Protein AF-0000000082407290 (afdb_homodimer)

Solvent-accessible surface area (backbone atoms only — not comparable to full-atom values): 15623 Å² total; per-residue (Å²): 83,84,36,63,68,21,35,52,23,50,41,23,55,56,38,23,38,60,41,69,40,32,61,64,76,47,49,34,26,38,32,46,15,26,78,85,34,74,87,47,45,66,75,38,39,25,44,62,68,62,50,53,61,52,75,40,53,58,55,56,86,81,40,45,77,61,46,71,45,41,78,48,73,41,70,91,72,31,29,41,25,38,34,51,53,63,46,72,29,66,57,14,34,41,61,33,24,30,40,39,33,30,37,60,65,48,91,46,47,78,62,11,42,29,44,33,37,32,67,31,43,44,96,83,66,70,50,77,31,79,46,70,29,72,73,27,63,42,45,46,36,60,28,94,68,14,47,26,55,45,61,55,103,84,83,37,64,68,21,34,52,23,50,42,24,56,56,40,23,38,60,40,68,39,32,61,66,76,46,50,34,26,37,32,46,16,26,77,85,35,73,88,46,44,67,76,38,38,26,45,64,67,64,50,53,60,51,75,41,53,60,56,56,87,82,39,46,76,59,46,70,44,41,78,46,73,41,69,90,73,31,28,41,24,38,35,50,53,64,46,71,28,66,55,13,34,41,59,32,22,32,40,40,34,30,38,61,64,47,93,44,47,78,65,12,41,30,44,33,38,31,65,32,43,45,97,80,64,69,51,77,31,78,47,70,28,73,72,28,62,42,45,45,35,60,30,94,71,13,47,27,54,45,61,53,100

Sequence (306 aa):
MATGIGKFYGLFFKSLLNKEVDFDTDTIKVVLCTSAYSPNQDTHQYYSHVTNEITGTGYTAGGLTLVGAVVSYDAATNKIKLDADDASWPDATLTARHAVIFDNTPSTAATKPLIAFVTFTGVDGVTPTDISATAAPFQLLWDSAGIANITVAMATGIGKFYGLFFKSLLNKEVDFDTDTIKVVLCTSAYSPNQDTHQYYSHVTNEITGTGYTAGGLTLVGAVVSYDAATNKIKLDADDASWPDATLTARHAVIFDNTPSTAATKPLIAFVTFTGVDGVTPTDISATAAPFQLLWDSAGIANITVA

Foldseek 3Di:
DEFDAWDWQPCCVVCVVVVQDDQQPFFKFKFFAAPVFDDDSDPAWFQVNTDHTKDWPLADPPGGTFAAWDWDADPVQQKIATATDKDKRAQIFIKGFKMWMWGPRDDDRVSITTTTMTGGDPPVNPHGDIDGDHRGMDIYDYDPRHNHMDHDD/DEFDAWDWQPCCVVCVVVVQDDQQPFFKFKFFAAPVFDDDSDPAWFQVNTDHTKDWPLADPPGDTFAAWDWDADPVQQKIATATDKDKRAFIFIKGFKMWMWGPRDDDRVSITTTTMTGGDPPVNPHGDIDGDHRGMDIYDYDPRHNHMDHDD

Nearest PDB structures (foldseek):
  7k7v-assembly1_A  TM=2.685E-01  e=2.735E-01  Schizosaccharomyces pombe
  5iw7-assembly2_B  T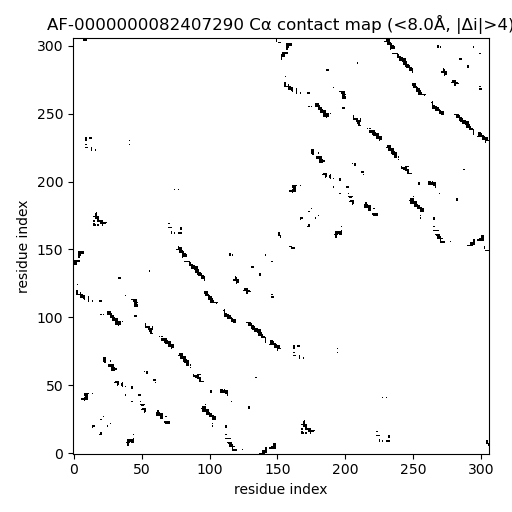M=2.386E-01  e=9.122E-01  Saccharomyces cerevisiae S288C
  4qni-assembly1_A  TM=2.177E-01  e=1.267E+00  Bacteroides thetaiotaomicron VPI-5482
  7cfa-assembly1_A  TM=1.535E-01  e=1.338E+00  Campylobacter coli
  4ld9-assembly1_K  TM=1.857E-01  e=4.465E+00  Saccharomyces cerevisiae S288C

Secondary structure (DSSP, 8-state):
-BPPPBEE-TTHHHHHTBT--BTTTS-EEEEEE-TT----TTT--BGGG---B---BT--TT-EE--S-EEEEETTTTEEEEE-PPEEEEEEEEEESEEEEEE--SSSGGGSBEEEEEE-B-TTSSSB--EEEEEEEEEEB-BTTBSEEEE--/-BPPPBEE-TTHHHHHTBT--BTTTS-EEEEEE-TT----TTT--BGGG---B---BT--TT-EE--S-EEEEETTTTEEEEE-PPEEEEEEEEEESEEEEEE--SSSGGGSBEEEEEE-B-TTSSSB--EEEEEEEEEEB-BTTBSEEEE--

pLDDT: mean 95.0, std 5.94, range [59.23, 98.87]

Organism: Rhodococcus erythropolis (NCBI:txid1833)

Radius of gyration: 21.95 Å; Cα contacts (8 Å, |Δi|>4): 837; chains: 2; bounding box: 38×75×43 Å

Structure (mmCIF, N/CA/C/O backbone):
data_AF-0000000082407290-model_v1
#
loop_
_entity.id
_entity.type
_entity.pdbx_description
1 polymer 'Uncharacterized protein'
#
loop_
_atom_site.group_PDB
_atom_site.id
_atom_site.type_symbol
_atom_site.label_atom_id
_atom_site.label_alt_id
_atom_site.label_comp_id
_atom_site.label_asym_id
_atom_site.label_entity_id
_atom_site.label_seq_id
_atom_site.pdbx_PDB_ins_code
_atom_site.Cartn_x
_atom_site.Cartn_y
_atom_site.Cartn_z
_atom_site.occupancy
_atom_site.B_iso_or_equiv
_atom_site.auth_seq_id
_atom_site.auth_comp_id
_atom_site.auth_asym_id
_atom_site.auth_atom_id
_atom_site.pdbx_PDB_model_num
ATOM 1 N N . MET A 1 1 ? 9.48 -26.414 -3.695 1 66.66 1 MET A N 1
ATOM 2 C CA . MET A 1 1 ? 10.517 -25.535 -4.227 1 66.66 1 MET A CA 1
ATOM 3 C C . MET A 1 1 ? 10.495 -24.18 -3.528 1 66.66 1 MET A C 1
ATOM 5 O O . MET A 1 1 ? 9.434 -23.708 -3.115 1 66.66 1 MET A O 1
ATOM 9 N N . ALA A 1 2 ? 11.671 -23.757 -3.097 1 59.65 2 ALA A N 1
ATOM 10 C CA . ALA A 1 2 ? 11.775 -22.413 -2.534 1 59.65 2 ALA A CA 1
ATOM 11 C C . ALA A 1 2 ? 11.533 -21.35 -3.602 1 59.65 2 ALA A C 1
ATOM 13 O O . ALA A 1 2 ? 12.076 -21.436 -4.706 1 59.65 2 ALA A O 1
ATOM 14 N N . THR A 1 3 ? 10.512 -20.576 -3.353 1 74.63 3 THR A N 1
ATOM 15 C CA . THR A 1 3 ? 10.251 -19.468 -4.265 1 74.63 3 THR A CA 1
ATOM 16 C C . THR A 1 3 ? 10.898 -18.183 -3.755 1 74.63 3 THR A C 1
ATOM 18 O O . THR A 1 3 ? 11.049 -17.996 -2.546 1 74.63 3 THR A O 1
ATOM 21 N N . GLY A 1 4 ? 11.579 -17.429 -4.607 1 82.29 4 GLY A N 1
ATOM 22 C CA . GLY A 1 4 ? 12.031 -16.09 -4.262 1 82.29 4 GLY A CA 1
ATOM 23 C C . GLY A 1 4 ? 10.903 -15.171 -3.835 1 82.29 4 GLY A C 1
ATOM 24 O O . GLY A 1 4 ? 9.733 -15.558 -3.868 1 82.29 4 GLY A O 1
ATOM 25 N N . ILE A 1 5 ? 11.248 -14.01 -3.358 1 89.63 5 ILE A N 1
ATOM 26 C CA . ILE A 1 5 ? 10.271 -12.993 -2.986 1 89.63 5 ILE A CA 1
ATOM 27 C C . ILE A 1 5 ? 9.552 -12.488 -4.235 1 89.63 5 ILE A C 1
ATOM 29 O O . ILE A 1 5 ? 10.181 -12.252 -5.269 1 89.63 5 ILE A O 1
ATOM 33 N N . GLY A 1 6 ? 8.286 -12.475 -4.116 1 93.96 6 GLY A N 1
ATOM 34 C CA . GLY A 1 6 ? 7.49 -12.005 -5.238 1 93.96 6 GLY A CA 1
ATOM 35 C C . GLY A 1 6 ? 7.559 -10.501 -5.43 1 93.96 6 GLY A C 1
ATOM 36 O O . GLY A 1 6 ? 8.071 -9.783 -4.569 1 93.96 6 GLY A O 1
ATOM 37 N N . LYS A 1 7 ? 7.11 -10.06 -6.551 1 94.3 7 LYS A N 1
ATOM 38 C CA . LYS A 1 7 ? 6.982 -8.646 -6.894 1 94.3 7 LYS A CA 1
ATOM 39 C C . LYS A 1 7 ? 5.519 -8.212 -6.896 1 94.3 7 LYS A C 1
ATOM 41 O O . LYS A 1 7 ? 4.653 -8.932 -7.396 1 94.3 7 LYS A O 1
ATOM 46 N N . PHE A 1 8 ? 5.31 -7.041 -6.304 1 96.59 8 PHE A N 1
ATOM 47 C CA . PHE A 1 8 ? 3.97 -6.472 -6.382 1 96.59 8 PHE A CA 1
ATOM 48 C C . PHE A 1 8 ? 3.682 -5.956 -7.787 1 96.59 8 PHE A C 1
ATOM 50 O O . PHE A 1 8 ? 4.566 -5.404 -8.444 1 96.59 8 PHE A O 1
ATOM 57 N N . TYR A 1 9 ? 2.421 -6.179 -8.205 1 97.3 9 TYR A N 1
ATOM 58 C CA . TYR A 1 9 ? 1.956 -5.37 -9.326 1 97.3 9 TYR A CA 1
ATOM 59 C C . TYR A 1 9 ? 1.837 -3.903 -8.927 1 97.3 9 TYR A C 1
ATOM 61 O O . TYR A 1 9 ? 1.333 -3.586 -7.847 1 97.3 9 TYR A O 1
ATOM 69 N N . GLY A 1 10 ? 2.306 -3.022 -9.77 1 95.81 10 GLY A N 1
ATOM 70 C CA . GLY A 1 10 ? 2.295 -1.605 -9.442 1 95.81 10 GLY A CA 1
ATOM 71 C C . GLY A 1 10 ? 0.903 -1.064 -9.18 1 95.81 10 GLY A C 1
ATOM 72 O O . GLY A 1 10 ? 0.703 -0.269 -8.259 1 95.81 10 GLY A O 1
ATOM 73 N N . LEU A 1 11 ? -0.042 -1.481 -9.921 1 95.87 11 LEU A N 1
ATOM 74 C CA . LEU A 1 11 ? -1.397 -0.946 -9.847 1 95.87 11 LEU A CA 1
ATOM 75 C C . LEU A 1 11 ? -2.189 -1.627 -8.736 1 95.87 11 LEU A C 1
ATOM 77 O O . LEU A 1 11 ? -3.344 -1.274 -8.485 1 95.87 11 LEU A O 1
ATOM 81 N N . PHE A 1 12 ? -1.531 -2.612 -8.032 1 96.61 12 PHE A N 1
ATOM 82 C CA . PHE A 1 12 ? -2.134 -3.19 -6.837 1 96.61 12 PHE A CA 1
ATOM 83 C C . PHE A 1 12 ? -2.374 -2.12 -5.779 1 96.61 12 PHE A C 1
ATOM 85 O O . PHE A 1 12 ? -3.422 -2.105 -5.13 1 96.61 12 PHE A O 1
ATOM 92 N N . PHE A 1 13 ? -1.472 -1.201 -5.696 1 94.33 13 PHE A N 1
ATOM 93 C CA . PHE A 1 13 ? -1.556 -0.171 -4.667 1 94.33 13 PHE A CA 1
ATOM 94 C C . PHE A 1 13 ? -2.676 0.815 -4.979 1 94.33 13 PHE A C 1
ATOM 96 O O . PHE A 1 13 ? -3.309 1.352 -4.067 1 94.33 13 PHE A O 1
ATOM 103 N N . LYS A 1 14 ? -2.902 1.005 -6.236 1 93.81 14 LYS A N 1
ATOM 104 C CA . LYS A 1 14 ? -4.087 1.776 -6.601 1 93.81 14 LYS A CA 1
ATOM 105 C C . LYS A 1 14 ? -5.364 1.051 -6.185 1 93.81 14 LYS A C 1
ATOM 107 O O . LYS A 1 14 ? -6.292 1.669 -5.66 1 93.81 14 LYS A O 1
ATOM 112 N N . SER A 1 15 ? -5.366 -0.261 -6.415 1 96.85 15 SER A N 1
ATOM 113 C CA . SER A 1 15 ? -6.517 -1.053 -5.994 1 96.85 15 SER A CA 1
ATOM 114 C C . SER A 1 15 ? -6.702 -1 -4.481 1 96.85 15 SER A C 1
ATOM 116 O O . SER A 1 15 ? -7.832 -0.947 -3.99 1 96.85 15 SER A O 1
ATOM 118 N N . LEU A 1 16 ? -5.603 -1.016 -3.729 1 96.49 16 LEU A N 1
ATOM 119 C CA . LEU A 1 16 ? -5.673 -0.901 -2.276 1 96.49 16 LEU A CA 1
ATOM 120 C C . LEU A 1 16 ? -6.266 0.442 -1.865 1 96.49 16 LEU A C 1
ATOM 122 O O . LEU A 1 16 ? -7.167 0.497 -1.025 1 96.49 16 LEU A O 1
ATOM 126 N N . LEU A 1 17 ? -5.776 1.447 -2.516 1 96.16 17 LEU A N 1
ATOM 127 C CA . LEU A 1 17 ? -6.16 2.812 -2.172 1 96.16 17 LEU A CA 1
ATOM 128 C C . LEU A 1 17 ? -7.576 3.115 -2.651 1 96.16 17 LEU A C 1
ATOM 130 O O . LEU A 1 17 ? -8.119 4.182 -2.357 1 96.16 17 LEU A O 1
ATOM 134 N N . ASN A 1 18 ? -8.212 2.126 -3.328 1 94.58 18 ASN A N 1
ATOM 135 C CA . ASN A 1 18 ? -9.617 2.164 -3.72 1 94.58 18 ASN A CA 1
ATOM 136 C C . ASN A 1 18 ? -10.464 1.231 -2.86 1 94.58 18 ASN A C 1
ATOM 138 O O . ASN A 1 18 ? -11.637 0.998 -3.16 1 94.58 18 ASN A O 1
ATOM 142 N N . LYS A 1 19 ? -9.904 0.641 -1.877 1 94.59 19 LYS A N 1
ATOM 143 C CA . LYS A 1 19 ? -10.59 -0.258 -0.953 1 94.59 19 LYS A CA 1
ATOM 144 C C . LYS A 1 19 ? -11.056 -1.525 -1.665 1 94.59 19 LYS A C 1
ATOM 146 O O . LYS A 1 19 ? -12.135 -2.045 -1.374 1 94.59 19 LYS A O 1
ATOM 151 N N . GLU A 1 20 ? -10.211 -1.989 -2.556 1 95.37 20 GLU A N 1
ATOM 152 C CA . GLU A 1 20 ? -10.674 -3.126 -3.345 1 95.37 20 GLU A CA 1
ATOM 153 C C . GLU A 1 20 ? -10.21 -4.446 -2.736 1 95.37 20 GLU A C 1
ATOM 155 O O . GLU A 1 20 ? -10.761 -5.506 -3.044 1 95.37 20 GLU A O 1
ATOM 160 N N . VAL A 1 21 ? -9.259 -4.452 -1.877 1 97.03 21 VAL A N 1
ATOM 161 C CA . VAL A 1 21 ? -8.671 -5.703 -1.409 1 97.03 21 VAL A CA 1
ATOM 162 C C . VAL A 1 21 ? -8.579 -5.693 0.115 1 97.03 21 VAL A C 1
ATOM 164 O O . VAL A 1 21 ? -8.12 -4.715 0.709 1 97.03 21 VAL A O 1
ATOM 167 N N . ASP A 1 22 ? -9.064 -6.622 0.784 1 97.49 22 ASP A N 1
ATOM 168 C CA . ASP A 1 22 ? -8.787 -6.992 2.169 1 97.49 22 ASP A CA 1
ATOM 169 C C . ASP A 1 22 ? -7.992 -8.295 2.241 1 97.49 22 ASP A C 1
ATOM 171 O O . ASP A 1 22 ? -8.553 -9.38 2.071 1 97.49 22 ASP A O 1
ATOM 175 N N . PHE A 1 23 ? -6.712 -8.219 2.491 1 97.7 23 PHE A N 1
ATOM 176 C CA . PHE A 1 23 ? -5.81 -9.337 2.236 1 97.7 23 PHE A CA 1
ATOM 177 C C . PHE A 1 23 ? -6.119 -10.504 3.166 1 97.7 23 PHE A C 1
ATOM 179 O O . PHE A 1 23 ? -6.045 -11.665 2.758 1 97.7 23 PHE A O 1
ATOM 186 N N . ASP A 1 24 ? -6.492 -10.194 4.416 1 93.8 24 ASP A N 1
ATOM 187 C CA . ASP A 1 24 ? -6.602 -11.283 5.381 1 93.8 24 ASP A CA 1
ATOM 188 C C . ASP A 1 24 ? -8.049 -11.753 5.516 1 93.8 24 ASP A C 1
ATOM 190 O O . ASP A 1 24 ? -8.325 -12.743 6.197 1 93.8 24 ASP A O 1
ATOM 194 N N . THR A 1 25 ? -8.984 -11.127 4.825 1 95.64 25 THR A N 1
ATOM 195 C CA . THR A 1 25 ? -10.379 -11.532 4.959 1 95.64 25 THR A CA 1
ATOM 196 C C . THR A 1 25 ? -10.955 -11.944 3.607 1 95.64 25 THR A C 1
ATOM 198 O O . THR A 1 25 ? -11.842 -12.797 3.539 1 95.64 25 THR A O 1
ATOM 201 N N . ASP A 1 26 ? -10.477 -11.386 2.55 1 97.93 26 ASP A N 1
ATOM 202 C CA . ASP A 1 26 ? -10.938 -11.756 1.216 1 97.93 26 AS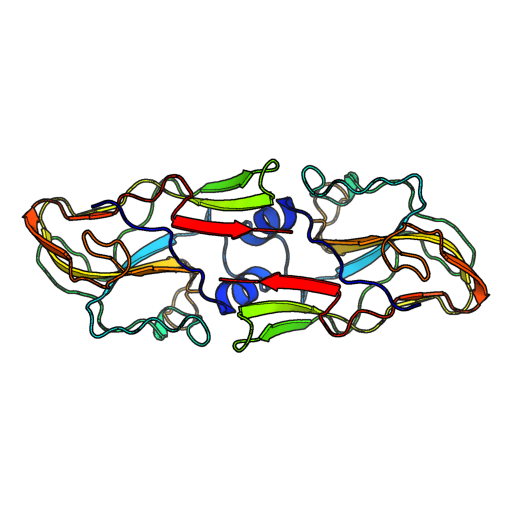P A CA 1
ATOM 203 C C . ASP A 1 26 ? -10.443 -13.148 0.83 1 97.93 26 ASP A C 1
ATOM 205 O O . ASP A 1 26 ? -9.651 -13.754 1.556 1 97.93 26 ASP A O 1
ATOM 209 N N . THR A 1 27 ? -11.032 -13.661 -0.213 1 98.45 27 THR A N 1
ATOM 210 C CA . THR A 1 27 ? -10.562 -14.923 -0.771 1 98.45 27 THR A CA 1
ATOM 211 C C . THR A 1 27 ? -9.359 -14.696 -1.683 1 98.45 27 THR A C 1
ATOM 213 O O . THR A 1 27 ? -9.519 -14.343 -2.853 1 98.45 27 THR A O 1
ATOM 216 N N . ILE A 1 28 ? -8.155 -14.896 -1.141 1 98.72 28 ILE A N 1
ATOM 217 C CA . ILE A 1 28 ? -6.925 -14.715 -1.905 1 98.72 28 ILE A CA 1
ATOM 218 C C . ILE A 1 28 ? -6.512 -16.041 -2.54 1 98.72 28 ILE A C 1
ATOM 220 O O . ILE A 1 28 ? -6.51 -17.08 -1.877 1 98.72 28 ILE A O 1
ATOM 224 N N . LYS A 1 29 ? -6.193 -16.057 -3.817 1 98.7 29 LYS A N 1
ATOM 225 C CA . LYS A 1 29 ? -5.827 -17.281 -4.523 1 98.7 29 LYS A CA 1
ATOM 226 C C . LYS A 1 29 ? -4.476 -17.132 -5.217 1 98.7 29 LYS A C 1
ATOM 228 O O . LYS A 1 29 ? -3.994 -16.015 -5.416 1 98.7 29 LYS A O 1
ATOM 233 N N . VAL A 1 30 ? -3.862 -18.246 -5.508 1 98.57 30 VAL A N 1
ATOM 234 C CA . VAL A 1 30 ? -2.664 -18.318 -6.338 1 98.57 30 VAL A CA 1
ATOM 235 C C . VAL A 1 30 ? -2.927 -19.209 -7.55 1 98.57 30 VAL A C 1
ATOM 237 O O . VAL A 1 30 ? -3.473 -20.307 -7.414 1 98.57 30 VAL A O 1
ATOM 240 N N . VAL A 1 31 ? -2.645 -18.756 -8.696 1 98.58 31 VAL A N 1
ATOM 241 C CA . VAL A 1 31 ? -2.732 -19.508 -9.943 1 98.58 31 VAL A CA 1
ATOM 242 C C . VAL A 1 31 ? -1.337 -19.684 -10.539 1 98.58 31 VAL A C 1
ATOM 244 O O . VAL A 1 31 ? -0.466 -18.83 -10.359 1 98.58 31 VAL A O 1
ATOM 247 N N . LEU A 1 32 ? -1.146 -20.763 -11.205 1 98.29 32 LEU A N 1
ATOM 248 C CA . LEU A 1 32 ? 0.121 -21.035 -11.875 1 98.29 32 LEU A CA 1
ATOM 249 C C . LEU A 1 32 ? 0.013 -20.763 -13.372 1 98.29 32 LEU A C 1
ATOM 251 O O . LEU A 1 32 ? -1.01 -21.066 -13.99 1 98.29 32 LEU A O 1
ATOM 255 N N . CYS A 1 33 ? 1.043 -20.202 -13.944 1 98.68 33 CYS A N 1
ATOM 256 C CA . CYS A 1 33 ? 1.074 -19.899 -15.371 1 98.68 33 CYS A CA 1
ATOM 257 C C . CYS A 1 33 ? 2.322 -20.48 -16.025 1 98.68 33 CYS A C 1
ATOM 259 O O . CYS A 1 33 ? 3.339 -20.682 -15.36 1 98.68 33 CYS A O 1
ATOM 261 N N . THR A 1 34 ? 2.207 -20.719 -17.291 1 98.45 34 THR A N 1
ATOM 262 C CA . THR A 1 34 ? 3.344 -21.196 -18.069 1 98.45 34 THR A CA 1
ATOM 263 C C . THR A 1 34 ? 4.293 -20.048 -18.4 1 98.45 34 THR A C 1
ATOM 265 O O . THR A 1 34 ? 4.036 -18.899 -18.037 1 98.45 34 THR A O 1
ATOM 268 N N . SER A 1 35 ? 5.352 -20.417 -19.109 1 97.79 35 SER A N 1
ATOM 269 C CA . SER A 1 35 ? 6.337 -19.428 -19.535 1 97.79 35 SER A CA 1
ATOM 270 C C . SER A 1 35 ? 5.766 -18.505 -20.606 1 97.79 35 SER A C 1
ATOM 272 O O . SER A 1 35 ? 6.355 -17.468 -20.918 1 97.79 35 SER A O 1
ATOM 274 N N . ALA A 1 36 ? 4.624 -18.817 -21.142 1 98.24 36 ALA A N 1
ATOM 275 C CA . ALA A 1 36 ? 4.009 -17.998 -22.184 1 98.24 36 ALA A CA 1
ATOM 276 C C . ALA A 1 36 ? 3.335 -16.766 -21.586 1 98.24 36 ALA A C 1
ATOM 278 O O . ALA A 1 36 ? 2.98 -15.833 -22.31 1 98.24 36 ALA A O 1
ATOM 279 N N . TYR A 1 37 ? 3.112 -16.802 -20.284 1 98.36 37 TYR A N 1
ATOM 280 C CA . TYR A 1 37 ? 2.662 -15.596 -19.598 1 98.36 37 TYR A CA 1
ATOM 281 C C . TYR A 1 37 ? 3.842 -14.701 -19.238 1 98.36 37 TYR A C 1
ATOM 283 O O . TYR A 1 37 ? 4.822 -15.163 -18.648 1 98.36 37 TYR A O 1
ATOM 291 N N . SER A 1 38 ? 3.78 -13.489 -19.622 1 97.31 38 SER A N 1
ATOM 292 C CA . SER A 1 38 ? 4.761 -12.484 -19.224 1 97.31 38 SER A CA 1
ATOM 293 C C . SER A 1 38 ? 4.149 -11.461 -18.272 1 97.31 38 SER A C 1
ATOM 295 O O . SER A 1 38 ? 3.49 -10.516 -18.71 1 97.31 38 SER A O 1
ATOM 297 N N . PRO A 1 39 ? 4.278 -11.729 -16.982 1 97.21 39 PRO A N 1
ATOM 298 C CA . PRO A 1 39 ? 3.734 -10.729 -16.06 1 97.21 39 PRO A CA 1
ATOM 299 C C . PRO A 1 39 ? 4.243 -9.319 -16.351 1 97.21 39 PRO A C 1
ATOM 301 O O . PRO A 1 39 ? 5.429 -9.134 -16.638 1 97.21 39 PRO A O 1
ATOM 304 N N . ASN A 1 40 ? 3.372 -8.371 -16.344 1 97.21 40 ASN A N 1
ATOM 305 C CA . ASN A 1 40 ? 3.726 -6.967 -16.525 1 97.21 40 ASN A CA 1
ATOM 306 C C . ASN A 1 40 ? 3.413 -6.146 -15.278 1 97.21 40 ASN A C 1
ATOM 308 O O . ASN A 1 40 ? 2.248 -5.864 -14.991 1 97.21 40 ASN A O 1
ATOM 312 N N . GLN A 1 41 ? 4.427 -5.801 -14.551 1 94.79 41 GLN A N 1
ATOM 313 C CA . GLN A 1 41 ? 4.284 -5.1 -13.279 1 94.79 41 GLN A CA 1
ATOM 314 C C . GLN A 1 41 ? 3.585 -3.756 -13.467 1 94.79 41 GLN A C 1
ATOM 316 O O . GLN A 1 41 ? 2.863 -3.296 -12.58 1 94.79 41 GLN A O 1
ATOM 321 N N . ASP A 1 42 ? 3.696 -3.181 -14.626 1 94.72 42 ASP A N 1
ATOM 322 C CA . ASP A 1 42 ? 3.294 -1.789 -14.805 1 94.72 42 ASP A CA 1
ATOM 323 C C . ASP A 1 42 ? 1.857 -1.694 -15.315 1 94.72 42 ASP A C 1
ATOM 325 O O . ASP A 1 42 ? 1.148 -0.733 -15.011 1 94.72 42 ASP A O 1
ATOM 329 N N . THR A 1 43 ? 1.414 -2.721 -16.017 1 96.21 43 THR A N 1
ATOM 330 C CA . THR A 1 43 ? 0.141 -2.52 -16.701 1 96.21 43 THR A CA 1
ATOM 331 C C . THR A 1 43 ? -0.9 -3.523 -16.212 1 96.21 43 THR A C 1
ATOM 333 O O . THR A 1 43 ? -2.101 -3.328 -16.413 1 96.21 43 THR A O 1
ATOM 336 N N . HIS A 1 44 ? -0.512 -4.619 -15.614 1 97.87 44 HIS A N 1
ATOM 337 C CA . HIS A 1 44 ? -1.485 -5.603 -15.155 1 97.87 44 HIS A CA 1
ATOM 338 C C . HIS A 1 44 ? -2.094 -5.193 -13.819 1 97.87 44 HIS A C 1
ATOM 340 O O . HIS A 1 44 ? -1.37 -4.93 -12.856 1 97.87 44 HIS A O 1
ATOM 346 N N . GLN A 1 45 ? -3.385 -5.152 -13.775 1 97.88 45 GLN A N 1
ATOM 347 C CA . GLN A 1 45 ? -4.05 -4.723 -12.549 1 97.88 45 GLN A CA 1
ATOM 348 C C . GLN A 1 45 ? -5.075 -5.755 -12.089 1 97.88 45 GLN A C 1
ATOM 350 O O . GLN A 1 45 ? -5.297 -5.924 -10.888 1 97.88 45 GLN A O 1
ATOM 355 N N . TYR A 1 46 ? -5.69 -6.453 -13.059 1 98.82 46 TYR A N 1
ATOM 356 C CA . TYR A 1 46 ? -6.76 -7.384 -12.72 1 98.82 46 TYR A CA 1
ATOM 357 C C . TYR A 1 46 ? -6.499 -8.759 -13.323 1 98.82 46 TYR A C 1
ATOM 359 O O . TYR A 1 46 ? -5.687 -8.897 -14.241 1 98.82 46 TYR A O 1
ATOM 367 N N . TYR A 1 47 ? -7.209 -9.707 -12.843 1 98.79 47 TYR A N 1
ATOM 368 C CA . TYR A 1 47 ? -6.995 -11.1 -13.22 1 98.79 47 TYR A CA 1
ATOM 369 C C . TYR A 1 47 ? -7.198 -11.298 -14.717 1 98.79 47 TYR A C 1
ATOM 371 O O . TYR A 1 47 ? -6.637 -12.223 -15.309 1 98.79 47 TYR A O 1
ATOM 379 N N . SER A 1 48 ? -8.03 -10.479 -15.329 1 98.75 48 SER A N 1
ATOM 380 C CA . SER A 1 48 ? -8.256 -10.573 -16.768 1 98.75 48 SER A CA 1
ATOM 381 C C . SER A 1 48 ? -6.959 -10.376 -17.545 1 98.75 48 SER A C 1
ATOM 383 O O . SER A 1 48 ? -6.883 -10.707 -18.73 1 98.75 48 SER A O 1
ATOM 385 N N . HIS A 1 49 ? -5.899 -9.823 -16.935 1 98.71 49 HIS A N 1
ATOM 386 C CA . HIS A 1 49 ? -4.613 -9.617 -17.591 1 98.71 49 HIS A CA 1
ATOM 387 C C . HIS A 1 49 ? -3.745 -10.869 -17.509 1 98.71 49 HIS A C 1
ATOM 389 O O . HIS A 1 49 ? -2.705 -10.953 -18.166 1 98.71 49 HIS A O 1
ATOM 395 N N . VAL A 1 50 ? -4.112 -11.817 -16.659 1 98.71 50 VAL A N 1
ATOM 396 C CA . VAL A 1 50 ? -3.358 -13.055 -16.495 1 98.71 50 VAL A CA 1
ATOM 397 C C . VAL A 1 50 ? -3.704 -14.025 -17.622 1 98.71 50 VAL A C 1
ATOM 399 O O . VAL A 1 50 ? -4.881 -14.281 -17.89 1 98.71 50 VAL A O 1
ATOM 402 N N . THR A 1 51 ? -2.739 -14.525 -18.234 1 98.52 51 THR A N 1
ATOM 403 C CA . THR A 1 51 ? -2.93 -15.474 -19.326 1 98.52 51 THR A CA 1
ATOM 404 C C . THR A 1 51 ? -2.117 -16.743 -19.088 1 98.52 51 THR A C 1
ATOM 406 O O . THR A 1 51 ? -1.284 -16.792 -18.181 1 98.52 51 THR A O 1
ATOM 409 N N . ASN A 1 52 ? -2.467 -17.808 -19.894 1 98.72 52 ASN A N 1
ATOM 410 C CA . ASN A 1 52 ? -1.693 -19.043 -19.961 1 98.72 52 ASN A CA 1
ATOM 411 C C . ASN A 1 52 ? -1.615 -19.73 -18.6 1 98.72 52 ASN A C 1
ATOM 413 O O . ASN A 1 52 ? -0.541 -20.166 -18.181 1 98.72 52 ASN A O 1
ATOM 417 N N . GLU A 1 53 ? -2.74 -19.685 -17.862 1 98.7 53 GLU A N 1
ATOM 418 C CA . GLU A 1 53 ? -2.836 -20.583 -16.716 1 98.7 53 GLU A CA 1
ATOM 419 C C . GLU A 1 53 ? -2.582 -22.031 -17.126 1 98.7 53 GLU A C 1
ATOM 421 O O . GLU A 1 53 ? -3.062 -22.479 -18.169 1 98.7 53 GLU A O 1
ATOM 426 N N . ILE A 1 54 ? -1.911 -22.7 -16.249 1 98.45 54 ILE A N 1
ATOM 427 C CA . ILE A 1 54 ? -1.552 -24.069 -16.601 1 98.45 54 ILE A CA 1
ATOM 428 C C . ILE A 1 54 ? -2.792 -24.959 -16.544 1 98.45 54 ILE A C 1
ATOM 430 O O . ILE A 1 54 ? -3.82 -24.566 -15.987 1 98.45 54 ILE A O 1
ATOM 434 N N . THR A 1 55 ? -2.68 -26.084 -17.166 1 97.05 55 THR A N 1
ATOM 435 C CA . THR A 1 55 ? -3.579 -27.22 -16.998 1 97.05 55 THR A CA 1
ATOM 436 C C . THR A 1 55 ? -2.797 -28.481 -16.645 1 97.05 55 THR A C 1
ATOM 438 O O . THR A 1 55 ? -1.59 -28.556 -16.881 1 97.05 55 THR A O 1
ATOM 441 N N . GLY A 1 56 ? -3.389 -29.413 -15.981 1 96.2 56 GLY A N 1
ATOM 442 C CA . GLY A 1 56 ? -2.732 -30.666 -15.644 1 96.2 56 GLY A CA 1
ATOM 443 C C . GLY A 1 56 ? -3.471 -31.461 -14.584 1 96.2 56 GLY A C 1
ATOM 444 O O . GLY A 1 56 ? -4.377 -30.941 -13.93 1 96.2 56 GLY A O 1
ATOM 445 N N . THR A 1 57 ? -3.056 -32.727 -14.433 1 97.62 57 THR A N 1
ATOM 446 C CA . THR A 1 57 ? -3.62 -33.567 -13.382 1 97.62 57 THR A CA 1
ATOM 447 C C . THR A 1 57 ? -3.264 -33.019 -12.003 1 97.62 57 THR A C 1
ATOM 449 O O . THR A 1 57 ? -2.128 -32.602 -11.769 1 97.62 57 THR A O 1
ATOM 452 N N . GLY A 1 58 ? -4.242 -32.905 -11.123 1 97.7 58 GLY A N 1
ATOM 453 C CA . GLY A 1 58 ? -3.996 -32.438 -9.769 1 97.7 58 GLY A CA 1
ATOM 454 C C . GLY A 1 58 ? -4.058 -30.928 -9.637 1 97.7 58 GLY A C 1
ATOM 455 O O . GLY A 1 58 ? -3.838 -30.384 -8.553 1 97.7 58 GLY A O 1
ATOM 456 N N . TYR A 1 59 ? -4.243 -30.3 -10.764 1 97.81 59 TYR A N 1
ATOM 457 C CA . TYR A 1 59 ? -4.423 -28.852 -10.779 1 97.81 59 TYR A CA 1
ATOM 458 C C . TYR A 1 59 ? -5.863 -28.485 -11.117 1 97.81 59 TYR A C 1
ATOM 460 O O . TYR A 1 59 ? -6.432 -29.002 -12.081 1 97.81 59 TYR A O 1
ATOM 468 N N . THR A 1 60 ? -6.457 -27.669 -10.311 1 96.06 60 THR A N 1
ATOM 469 C CA . THR A 1 60 ? -7.801 -27.164 -10.57 1 96.06 60 THR A CA 1
ATOM 470 C C . THR A 1 60 ? -7.746 -25.759 -11.163 1 96.06 60 THR A C 1
ATOM 472 O O . THR A 1 60 ? -7.041 -24.889 -10.648 1 96.06 60 THR A O 1
ATOM 475 N N . ALA A 1 61 ? -8.524 -25.561 -12.209 1 97 61 ALA A N 1
ATOM 476 C CA . ALA A 1 61 ? -8.603 -24.239 -12.825 1 97 61 ALA A CA 1
ATOM 477 C C . ALA A 1 61 ? -8.99 -23.179 -11.798 1 97 61 ALA A C 1
ATOM 479 O O . ALA A 1 61 ? -9.876 -23.402 -10.969 1 97 61 ALA A O 1
ATOM 480 N N . GLY A 1 62 ? -8.282 -22.052 -11.836 1 97.75 62 GLY A N 1
ATOM 481 C CA . GLY A 1 62 ? -8.515 -20.982 -10.878 1 97.75 62 GLY A CA 1
ATOM 482 C C . GLY A 1 62 ? -7.554 -21.014 -9.704 1 97.75 62 GLY A C 1
ATOM 483 O O . GLY A 1 62 ? -7.518 -20.079 -8.901 1 97.75 62 GLY A O 1
ATOM 484 N N . GLY A 1 63 ? -6.816 -22.057 -9.646 1 97.95 63 GLY A N 1
ATOM 485 C CA . GLY A 1 63 ? -5.737 -22.115 -8.673 1 97.95 63 GLY A CA 1
ATOM 486 C C . GLY A 1 63 ? -6.203 -22.525 -7.289 1 97.95 63 GLY A C 1
ATOM 487 O O . GLY A 1 63 ? -7.236 -23.182 -7.145 1 97.95 63 GLY A O 1
ATOM 488 N N . LEU A 1 64 ? -5.431 -22.239 -6.355 1 98.16 64 LEU A N 1
ATOM 489 C CA . LEU A 1 64 ? -5.61 -22.655 -4.968 1 98.16 64 LEU A CA 1
ATOM 490 C C . LEU A 1 64 ? -5.907 -21.455 -4.074 1 98.16 64 LEU A C 1
ATOM 492 O O . LEU A 1 64 ? -5.272 -20.406 -4.206 1 98.16 64 LEU A O 1
ATOM 496 N N . THR A 1 65 ? -6.901 -21.649 -3.18 1 98.56 65 THR A N 1
ATOM 497 C CA . THR A 1 65 ? -7.142 -20.64 -2.155 1 98.56 65 THR A CA 1
ATOM 498 C C . THR A 1 65 ? -6.028 -20.652 -1.111 1 98.56 65 THR A C 1
ATOM 500 O O . THR A 1 65 ? -5.667 -21.71 -0.594 1 98.56 65 THR A O 1
ATOM 503 N N . LEU A 1 66 ? -5.464 -19.479 -0.866 1 98.02 66 LEU A N 1
ATOM 504 C CA . LEU A 1 66 ? -4.45 -19.375 0.178 1 98.02 66 LEU A CA 1
ATOM 505 C C . LEU A 1 66 ? -5.087 -19.441 1.562 1 98.02 66 LEU A C 1
ATOM 507 O O . LEU A 1 66 ? -6.159 -18.874 1.784 1 98.02 66 LEU A O 1
ATOM 511 N N . VAL A 1 67 ? -4.392 -20.118 2.382 1 97.45 67 VAL A N 1
ATOM 512 C CA . VAL A 1 67 ? -4.806 -20.171 3.78 1 97.45 67 VAL A CA 1
ATOM 513 C C . VAL A 1 67 ? -3.76 -19.483 4.655 1 97.45 67 VAL A C 1
ATOM 515 O O . VAL A 1 67 ? -2.599 -19.352 4.259 1 97.45 67 VAL A O 1
ATOM 518 N N . GLY A 1 68 ? -4.225 -18.966 5.752 1 97.48 68 GLY A N 1
ATOM 519 C CA . GLY A 1 68 ? -3.298 -18.342 6.683 1 97.48 68 GLY A CA 1
ATOM 520 C C . GLY A 1 68 ? -2.749 -17.019 6.183 1 97.48 68 GLY A C 1
ATOM 521 O O . GLY A 1 68 ? -1.6 -16.673 6.462 1 97.48 68 GLY A O 1
ATOM 522 N N . ALA A 1 69 ? -3.468 -16.305 5.333 1 96.67 69 ALA A N 1
ATOM 523 C CA . ALA A 1 69 ? -3.046 -14.992 4.853 1 96.67 69 ALA A CA 1
ATOM 524 C C . ALA A 1 69 ? -2.873 -14.015 6.012 1 96.67 69 ALA A C 1
ATOM 526 O O . ALA A 1 69 ? -3.757 -13.887 6.863 1 96.67 69 ALA A O 1
ATOM 527 N N . VAL A 1 70 ? -1.774 -13.392 6.014 1 96.07 70 VAL A N 1
ATOM 528 C CA . VAL A 1 70 ? -1.474 -12.485 7.117 1 96.07 70 VAL A CA 1
ATOM 529 C C . VAL A 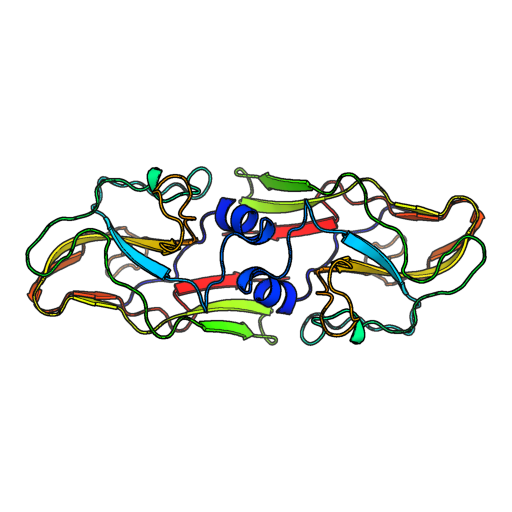1 70 ? -0.645 -11.308 6.608 1 96.07 70 VAL A C 1
ATOM 531 O O . VAL A 1 70 ? 0.172 -11.464 5.698 1 96.07 70 VAL A O 1
ATOM 534 N N . VAL A 1 71 ? -0.89 -10.158 7.191 1 96.13 71 VAL A N 1
ATOM 535 C CA . VAL A 1 71 ? -0.103 -8.951 6.961 1 96.13 71 VAL A CA 1
ATOM 536 C C . VAL A 1 71 ? 0.705 -8.615 8.212 1 96.13 71 VAL A C 1
ATOM 538 O O . VAL A 1 71 ? 0.171 -8.619 9.323 1 96.13 71 VAL A O 1
ATOM 541 N N . SER A 1 72 ? 1.914 -8.382 8.007 1 95 72 SER A N 1
ATOM 542 C CA . SER A 1 72 ? 2.735 -7.96 9.137 1 95 72 SER A CA 1
ATOM 543 C C . SER A 1 72 ? 3.588 -6.749 8.779 1 95 72 SER A C 1
ATOM 545 O O . SER A 1 72 ? 3.944 -6.556 7.614 1 95 72 SER A O 1
ATOM 547 N N . TYR A 1 73 ? 3.817 -5.939 9.754 1 94.76 73 TYR A N 1
ATOM 548 C CA . TYR A 1 73 ? 4.737 -4.811 9.662 1 94.76 73 TYR A CA 1
ATOM 549 C C . TYR A 1 73 ? 5.918 -4.993 10.608 1 94.76 73 TYR A C 1
ATOM 551 O O . TYR A 1 73 ? 5.735 -5.312 11.785 1 94.76 73 TYR A O 1
ATOM 559 N N . ASP A 1 74 ? 7.118 -4.904 10.031 1 93.82 74 ASP A N 1
ATOM 560 C CA . ASP A 1 74 ? 8.34 -4.97 10.826 1 93.82 74 ASP A CA 1
ATOM 561 C C . ASP A 1 74 ? 8.929 -3.578 11.045 1 93.82 74 ASP A C 1
ATOM 563 O O . ASP A 1 74 ? 9.485 -2.981 10.12 1 93.82 74 ASP A O 1
ATOM 567 N N . ALA A 1 75 ? 8.945 -3.07 12.283 1 92.32 75 ALA A N 1
ATOM 568 C CA . ALA A 1 75 ? 9.366 -1.712 12.618 1 92.32 75 ALA A CA 1
ATOM 569 C C . ALA A 1 75 ? 10.878 -1.558 12.483 1 92.32 75 ALA A C 1
ATOM 571 O O . ALA A 1 75 ? 11.377 -0.455 12.245 1 92.32 75 ALA A O 1
ATOM 572 N N . ALA A 1 76 ? 11.587 -2.656 12.612 1 92.85 76 ALA A N 1
ATOM 573 C CA . ALA A 1 76 ? 13.045 -2.598 12.544 1 92.85 76 ALA A CA 1
ATOM 574 C C . ALA A 1 76 ? 13.517 -2.335 11.117 1 92.85 76 ALA A C 1
ATOM 576 O O . ALA A 1 76 ? 14.554 -1.701 10.906 1 92.85 76 ALA A O 1
ATOM 577 N N . THR A 1 77 ? 12.783 -2.709 10.09 1 91.27 77 THR A N 1
ATOM 578 C CA . THR A 1 77 ? 13.205 -2.592 8.698 1 91.27 77 THR A CA 1
ATOM 579 C C . THR A 1 77 ? 12.221 -1.738 7.904 1 91.27 77 THR A C 1
ATOM 581 O O . THR A 1 77 ? 12.44 -1.468 6.721 1 91.27 77 THR A O 1
ATOM 584 N N . ASN A 1 78 ? 11.099 -1.301 8.54 1 91.57 78 ASN A N 1
ATOM 585 C CA . ASN A 1 78 ? 10.034 -0.545 7.89 1 91.57 78 ASN A CA 1
ATOM 586 C C . ASN A 1 78 ? 9.451 -1.307 6.703 1 91.57 78 ASN A C 1
ATOM 588 O O . ASN A 1 78 ? 9.252 -0.734 5.63 1 91.57 78 ASN A O 1
ATOM 592 N N . LYS A 1 79 ? 9.179 -2.654 6.926 1 92.76 79 LYS A N 1
ATOM 593 C CA . LYS A 1 79 ? 8.679 -3.472 5.825 1 92.76 79 LYS A CA 1
ATOM 594 C C . LYS A 1 79 ? 7.282 -4.007 6.128 1 92.76 79 LYS A C 1
ATOM 596 O O . LYS A 1 79 ? 7.004 -4.428 7.253 1 92.76 79 LYS A O 1
ATOM 601 N N . ILE A 1 80 ? 6.436 -3.827 5.177 1 93.36 80 ILE A N 1
ATOM 602 C CA . ILE A 1 80 ? 5.181 -4.57 5.197 1 93.36 80 ILE A CA 1
ATOM 603 C C . ILE A 1 80 ? 5.345 -5.881 4.43 1 93.36 80 ILE A C 1
ATOM 605 O O . ILE A 1 80 ? 5.954 -5.908 3.358 1 93.36 80 ILE A O 1
ATOM 609 N N . LYS A 1 81 ? 4.86 -6.92 4.99 1 94.65 81 LYS A N 1
ATOM 610 C CA . LYS A 1 81 ? 4.996 -8.266 4.441 1 94.65 81 LYS A CA 1
ATOM 611 C C . LYS A 1 81 ? 3.636 -8.948 4.317 1 94.65 81 LYS A C 1
ATOM 613 O O . LYS A 1 81 ? 2.836 -8.924 5.255 1 94.65 81 LYS A O 1
ATOM 618 N N . LEU A 1 82 ? 3.374 -9.451 3.138 1 97.34 82 LEU A N 1
ATOM 619 C CA . LEU A 1 82 ? 2.241 -10.346 2.935 1 97.34 82 LEU A CA 1
ATOM 620 C C . LEU A 1 82 ? 2.686 -11.804 2.977 1 97.34 82 LEU A C 1
ATOM 622 O O . LEU A 1 82 ? 3.659 -12.18 2.318 1 97.34 82 LEU A O 1
ATOM 626 N N . ASP A 1 83 ? 2.007 -12.54 3.783 1 96.77 83 ASP A N 1
ATOM 627 C CA . ASP A 1 83 ? 2.402 -13.937 3.937 1 96.77 83 ASP A CA 1
ATOM 628 C C . ASP A 1 83 ? 1.18 -14.85 3.997 1 96.77 83 ASP A C 1
ATOM 630 O O . ASP A 1 83 ? 0.054 -14.378 4.169 1 96.77 83 ASP A O 1
ATOM 634 N N . ALA A 1 84 ? 1.381 -16.109 3.794 1 97.5 84 ALA A N 1
ATOM 635 C CA . ALA A 1 84 ? 0.376 -17.167 3.871 1 97.5 84 ALA A CA 1
ATOM 636 C C . ALA A 1 84 ? 1.029 -18.529 4.085 1 97.5 84 ALA A C 1
ATOM 638 O O . ALA A 1 84 ? 2.258 -18.641 4.093 1 97.5 84 ALA A O 1
ATOM 639 N N . ASP A 1 85 ? 0.27 -19.515 4.372 1 97.39 85 ASP A N 1
ATOM 640 C CA . ASP A 1 85 ? 0.79 -20.879 4.39 1 97.39 85 ASP A CA 1
ATOM 641 C C . ASP A 1 85 ? 1.254 -21.308 3 1 97.39 85 ASP A C 1
ATOM 643 O O . ASP A 1 85 ? 0.727 -20.836 1.991 1 97.39 85 ASP A O 1
ATOM 647 N N . ASP A 1 86 ? 2.26 -22.159 2.971 1 96.67 86 ASP A N 1
ATOM 648 C CA . ASP A 1 86 ? 2.744 -22.681 1.696 1 96.67 86 ASP A CA 1
ATOM 649 C C . ASP A 1 86 ? 1.613 -23.33 0.903 1 96.67 86 ASP A C 1
ATOM 651 O O . ASP A 1 86 ? 0.666 -23.863 1.485 1 96.67 86 ASP A O 1
ATOM 655 N N . ALA A 1 87 ? 1.677 -23.236 -0.364 1 96.09 87 ALA A N 1
ATOM 656 C CA . ALA A 1 87 ? 0.679 -23.82 -1.257 1 96.09 87 ALA A CA 1
ATOM 657 C C . ALA A 1 87 ? 1.174 -25.139 -1.843 1 96.09 87 ALA A C 1
ATOM 659 O O . ALA A 1 87 ? 2.348 -25.267 -2.197 1 96.09 87 ALA A O 1
ATOM 660 N N . SER A 1 88 ? 0.29 -26.05 -1.909 1 96.31 88 SER A N 1
ATOM 661 C CA . SER A 1 88 ? 0.698 -27.356 -2.416 1 96.31 88 SER A CA 1
ATOM 662 C C . SER A 1 88 ? -0.394 -27.98 -3.278 1 96.31 88 SER A C 1
ATOM 664 O O . SER A 1 88 ? -1.576 -27.911 -2.937 1 96.31 88 SER A O 1
ATOM 666 N N . TRP A 1 89 ? 0.045 -28.563 -4.365 1 97.15 89 TRP A N 1
ATOM 667 C CA . TRP A 1 89 ? -0.725 -29.497 -5.181 1 97.15 89 TRP A CA 1
ATOM 668 C C . TRP A 1 89 ? -0.162 -30.909 -5.069 1 97.15 89 TRP A C 1
ATOM 670 O O . TRP A 1 89 ? 0.852 -31.231 -5.694 1 97.15 89 TRP A O 1
ATOM 680 N N . PRO A 1 90 ? -0.679 -31.736 -4.234 1 96.1 90 PRO A N 1
ATOM 681 C CA . PRO A 1 90 ? -0.025 -32.962 -3.771 1 96.1 90 PRO A CA 1
ATOM 682 C C . PRO A 1 90 ? 0.191 -33.976 -4.892 1 96.1 90 PRO A C 1
ATOM 684 O O . PRO A 1 90 ? 1.144 -34.757 -4.847 1 96.1 90 PRO A O 1
ATOM 687 N N . ASP A 1 91 ? -0.71 -34.237 -5.832 1 96.33 91 ASP A N 1
ATOM 688 C CA . ASP A 1 91 ? -0.587 -35.236 -6.89 1 96.33 91 ASP A CA 1
ATOM 689 C C . ASP A 1 91 ? -0.698 -34.59 -8.269 1 96.33 91 ASP A C 1
ATOM 691 O O . ASP A 1 91 ? -1.602 -34.916 -9.042 1 96.33 91 ASP A O 1
ATOM 695 N N . ALA A 1 92 ? 0.425 -33.872 -8.491 1 97.16 92 ALA A N 1
ATOM 696 C CA . ALA A 1 92 ? 0.305 -33.023 -9.674 1 97.16 92 ALA A CA 1
ATOM 697 C C . ALA A 1 92 ? 1.162 -33.555 -10.819 1 97.16 92 ALA A C 1
ATOM 699 O O . ALA A 1 92 ? 2.227 -34.133 -10.59 1 97.16 92 ALA A O 1
ATOM 700 N N . THR A 1 93 ? 0.747 -33.496 -12.017 1 98.47 93 THR A N 1
ATOM 701 C CA . THR A 1 93 ? 1.493 -33.527 -13.27 1 98.47 93 THR A CA 1
ATOM 702 C C . THR A 1 93 ? 1.317 -32.22 -14.037 1 98.47 93 THR A C 1
ATOM 704 O O . THR A 1 93 ? 0.271 -31.99 -14.649 1 98.47 93 THR A O 1
ATOM 707 N N . LEU A 1 94 ? 2.306 -31.287 -13.911 1 97.72 94 LEU A N 1
ATOM 708 C CA . LEU A 1 94 ? 2.194 -29.934 -14.446 1 97.72 94 LEU A CA 1
ATOM 709 C C . LEU A 1 94 ? 3.572 -29.303 -14.619 1 97.72 94 LEU A C 1
ATOM 711 O O . LEU A 1 94 ? 4.565 -29.817 -14.099 1 97.72 94 LEU A O 1
ATOM 715 N N . THR A 1 95 ? 3.717 -28.331 -15.433 1 97.47 95 THR A N 1
ATOM 716 C CA . THR A 1 95 ? 4.864 -27.446 -15.606 1 97.47 95 THR A CA 1
ATOM 717 C C . THR A 1 95 ? 4.442 -25.985 -15.485 1 97.47 95 THR A C 1
ATOM 719 O O . THR A 1 95 ? 3.491 -25.551 -16.138 1 97.47 95 THR A O 1
ATOM 722 N N . ALA A 1 96 ? 5.116 -25.284 -14.599 1 97.22 96 ALA A N 1
ATOM 723 C CA . ALA A 1 96 ? 4.782 -23.88 -14.372 1 97.22 96 ALA A CA 1
ATOM 724 C C . ALA A 1 96 ? 6.041 -23.02 -14.313 1 97.22 96 ALA A C 1
ATOM 726 O O . ALA A 1 96 ? 7.123 -23.513 -13.989 1 97.22 96 ALA A O 1
ATOM 727 N N . ARG A 1 97 ? 5.898 -21.699 -14.651 1 96.82 97 ARG A N 1
ATOM 728 C CA . ARG A 1 97 ? 6.98 -20.721 -14.606 1 96.82 97 ARG A CA 1
ATOM 729 C C . ARG A 1 97 ? 6.675 -19.613 -13.604 1 96.82 97 ARG A C 1
ATOM 731 O O . ARG A 1 97 ? 7.587 -19.06 -12.985 1 96.82 97 ARG A O 1
ATOM 738 N N . HIS A 1 98 ? 5.407 -19.305 -13.436 1 97.34 98 HIS A N 1
ATOM 739 C CA . HIS A 1 98 ? 4.994 -18.191 -12.589 1 97.34 98 HIS A CA 1
ATOM 740 C C . HIS A 1 98 ? 3.88 -18.609 -11.635 1 97.34 98 HIS A C 1
ATOM 742 O O . HIS A 1 98 ? 3.05 -19.455 -11.975 1 97.34 98 HIS A O 1
ATOM 748 N N . ALA A 1 99 ? 3.864 -18.077 -10.513 1 97.94 99 ALA A N 1
ATOM 749 C CA . ALA A 1 99 ? 2.72 -18.049 -9.605 1 97.94 99 ALA A CA 1
ATOM 750 C C . ALA A 1 99 ? 2.153 -16.638 -9.481 1 97.94 99 ALA A C 1
ATOM 752 O O . ALA A 1 99 ? 2.899 -15.678 -9.269 1 97.94 99 ALA A O 1
ATOM 753 N N . VAL A 1 100 ? 0.874 -16.455 -9.627 1 98.57 100 VAL A N 1
ATOM 754 C CA . VAL A 1 100 ? 0.216 -15.155 -9.55 1 98.57 100 VAL A CA 1
ATOM 755 C C . VAL A 1 100 ? -0.788 -15.15 -8.399 1 98.57 100 VAL A C 1
ATOM 757 O O . VAL A 1 100 ? -1.649 -16.029 -8.315 1 98.57 100 VAL A O 1
ATOM 760 N N . ILE A 1 101 ? -0.676 -14.218 -7.522 1 98.68 101 ILE A N 1
ATOM 761 C CA . ILE A 1 101 ? -1.572 -14.044 -6.385 1 98.68 101 ILE A CA 1
ATOM 762 C C . ILE A 1 101 ? -2.585 -12.943 -6.69 1 98.68 101 ILE A C 1
ATOM 764 O O . ILE A 1 101 ? -2.216 -11.865 -7.163 1 98.68 101 ILE A O 1
ATOM 768 N N . PHE A 1 102 ? -3.815 -13.218 -6.413 1 98.86 102 PHE A N 1
ATOM 769 C CA . PHE A 1 102 ? -4.86 -12.252 -6.732 1 98.86 102 PHE A CA 1
ATOM 770 C C . PHE A 1 102 ? -6.037 -12.391 -5.774 1 98.86 102 PHE A C 1
ATOM 772 O O . PHE A 1 102 ? -6.147 -13.388 -5.058 1 98.86 102 PHE A O 1
ATOM 779 N N . ASP A 1 103 ? -6.822 -11.425 -5.633 1 98.81 103 ASP A N 1
ATOM 780 C CA . ASP A 1 103 ? -8.046 -11.449 -4.838 1 98.81 103 ASP A CA 1
ATOM 781 C C . ASP A 1 103 ? -9.221 -11.979 -5.656 1 98.81 103 ASP A C 1
ATOM 783 O O . ASP A 1 103 ? -9.705 -11.303 -6.567 1 98.81 103 ASP A O 1
ATOM 787 N N . ASN A 1 104 ? -9.704 -13.12 -5.333 1 98.79 104 ASN A N 1
ATOM 788 C CA . ASN A 1 104 ? -10.751 -13.803 -6.086 1 98.79 104 ASN A CA 1
ATOM 789 C C . ASN A 1 104 ? -12.141 -13.425 -5.582 1 98.79 104 ASN A C 1
ATOM 791 O O . ASN A 1 104 ? -13.139 -14.016 -5.999 1 98.79 104 ASN A O 1
ATOM 795 N N . THR A 1 105 ? -12.269 -12.488 -4.686 1 98.42 105 THR A N 1
ATOM 796 C CA . THR A 1 105 ? -13.54 -12.155 -4.051 1 98.42 105 THR A CA 1
ATOM 797 C C . THR A 1 105 ? -14.499 -11.526 -5.058 1 98.42 105 THR A C 1
ATOM 799 O O . THR A 1 105 ? -15.682 -11.871 -5.096 1 98.42 105 THR A O 1
ATOM 802 N N . PRO A 1 106 ? -14.045 -10.556 -5.91 1 97.82 106 PRO A N 1
ATOM 803 C CA . PRO A 1 106 ? -14.995 -9.997 -6.875 1 97.82 106 PRO A CA 1
ATOM 804 C C . PRO A 1 106 ? -15.494 -11.033 -7.879 1 97.82 106 PRO A C 1
ATOM 806 O O . PRO A 1 106 ? -14.881 -12.092 -8.035 1 97.82 106 PRO A O 1
ATOM 809 N N . SER A 1 107 ? -16.498 -10.798 -8.573 1 97.24 107 SER A N 1
ATOM 810 C CA . SER A 1 107 ? -17.25 -11.8 -9.322 1 97.24 107 SER A CA 1
ATOM 811 C C . SER A 1 107 ? -16.628 -12.048 -10.692 1 97.24 107 SER A C 1
ATOM 813 O O . SER A 1 107 ? -16.774 -13.133 -11.259 1 97.24 107 SER A O 1
ATOM 815 N N . THR A 1 108 ? -15.942 -11.007 -11.25 1 98.18 108 THR A N 1
ATOM 816 C CA . THR A 1 108 ? -15.444 -11.181 -12.61 1 98.18 108 THR A CA 1
ATOM 817 C C . THR A 1 108 ? -13.928 -11.008 -12.657 1 98.18 108 THR A C 1
ATOM 819 O O . THR A 1 108 ? -13.348 -10.331 -11.805 1 98.18 108 THR A O 1
ATOM 822 N N . ALA A 1 109 ? -13.275 -11.544 -13.679 1 98.29 109 ALA A N 1
ATOM 823 C CA . ALA A 1 109 ? -11.828 -11.468 -13.862 1 98.29 109 ALA A CA 1
ATOM 824 C C . ALA A 1 109 ? -11.37 -10.02 -14.014 1 98.29 109 ALA A C 1
ATOM 826 O O . ALA A 1 109 ? -10.257 -9.669 -13.614 1 98.29 109 ALA A O 1
ATOM 827 N N . ALA A 1 110 ? -12.238 -9.127 -14.521 1 98.17 110 ALA A N 1
ATOM 828 C CA . ALA A 1 110 ? -11.901 -7.733 -14.798 1 98.17 110 ALA A CA 1
ATOM 829 C C . ALA A 1 110 ? -11.899 -6.904 -13.517 1 98.17 110 ALA A C 1
ATOM 831 O O . ALA A 1 110 ? -11.425 -5.766 -13.507 1 98.17 110 ALA A O 1
ATOM 832 N N . THR A 1 111 ? -12.387 -7.455 -12.397 1 98.14 111 THR A N 1
ATOM 833 C CA . THR A 1 111 ? -12.462 -6.696 -11.153 1 98.14 111 THR A CA 1
ATOM 834 C C . THR A 1 111 ? -11.726 -7.422 -10.031 1 98.14 111 THR A C 1
ATOM 836 O O . THR A 1 111 ? -11.784 -7.006 -8.872 1 98.14 111 THR A O 1
ATOM 839 N N . LYS A 1 112 ? -11.063 -8.571 -10.32 1 98.74 112 LYS A N 1
ATOM 840 C CA . LYS A 1 112 ? -10.237 -9.294 -9.357 1 98.74 112 LYS A CA 1
ATOM 841 C C . LYS A 1 112 ? -8.813 -8.746 -9.334 1 98.74 112 LYS A C 1
ATOM 843 O O . LYS A 1 112 ? -8.018 -9.028 -10.233 1 98.74 112 LYS A O 1
ATOM 848 N N . PRO A 1 113 ? -8.514 -7.939 -8.362 1 98.73 113 PRO A N 1
ATOM 849 C CA . PRO A 1 113 ? -7.208 -7.276 -8.345 1 98.73 113 PRO A CA 1
ATOM 850 C C . PRO A 1 113 ? -6.047 -8.263 -8.251 1 98.73 113 PRO A C 1
ATOM 852 O O . PRO A 1 113 ? -6.105 -9.218 -7.472 1 98.73 113 PRO A O 1
ATOM 855 N N . LEU A 1 114 ? -5.025 -7.992 -9.096 1 98.76 114 LEU A N 1
ATOM 856 C CA . LEU A 1 114 ? -3.748 -8.685 -8.962 1 98.76 114 LEU A CA 1
ATOM 857 C C . LEU A 1 114 ? -2.939 -8.115 -7.801 1 98.76 114 LEU A C 1
ATOM 859 O O . LEU A 1 114 ? -2.96 -6.906 -7.56 1 98.76 114 LEU A O 1
ATOM 863 N N . ILE A 1 115 ? -2.281 -8.949 -7.103 1 98.37 115 ILE A N 1
ATOM 864 C CA . ILE A 1 115 ? -1.531 -8.532 -5.924 1 98.37 115 ILE A CA 1
ATOM 865 C C . ILE A 1 115 ? -0.033 -8.642 -6.2 1 98.37 115 ILE A C 1
ATOM 867 O O . ILE A 1 115 ? 0.665 -7.628 -6.286 1 98.37 115 ILE A O 1
ATOM 871 N N . ALA A 1 116 ? 0.494 -9.776 -6.495 1 98.08 116 ALA A N 1
ATOM 872 C CA . ALA A 1 116 ? 1.914 -10.046 -6.702 1 98.08 116 ALA A CA 1
ATOM 873 C C . ALA A 1 116 ? 2.116 -11.252 -7.616 1 98.08 116 ALA A C 1
ATOM 875 O O . ALA A 1 116 ? 1.174 -12.002 -7.881 1 98.08 116 ALA A O 1
ATOM 876 N N . PHE A 1 117 ? 3.316 -11.365 -8.11 1 97.64 117 PHE A N 1
ATOM 877 C CA . PHE A 1 117 ? 3.7 -12.553 -8.862 1 97.64 117 PHE A CA 1
ATOM 878 C C . PHE A 1 117 ? 5.097 -13.017 -8.467 1 97.64 117 PHE A C 1
ATOM 880 O O . PHE A 1 117 ? 5.929 -12.21 -8.048 1 97.64 117 PHE A O 1
ATOM 887 N N . VAL A 1 118 ? 5.268 -14.282 -8.552 1 96.25 118 VAL A N 1
ATOM 888 C CA . VAL A 1 118 ? 6.561 -14.921 -8.334 1 96.25 118 VAL A CA 1
ATOM 889 C C . VAL A 1 118 ? 6.997 -15.654 -9.601 1 96.25 118 VAL A C 1
ATOM 891 O O . VAL A 1 118 ? 6.239 -16.455 -10.154 1 96.25 118 VAL A O 1
ATOM 894 N N . THR A 1 119 ? 8.125 -15.331 -10.042 1 95.73 119 THR A N 1
ATOM 895 C CA . THR A 1 119 ? 8.748 -16.081 -11.127 1 95.73 119 THR A CA 1
ATOM 896 C C . THR A 1 119 ? 9.778 -17.066 -10.582 1 95.73 119 THR A C 1
ATOM 898 O O . THR A 1 119 ? 10.679 -16.68 -9.834 1 95.73 119 THR A O 1
ATOM 901 N N . PHE A 1 120 ? 9.567 -18.301 -10.936 1 95.08 120 PHE A N 1
ATOM 902 C CA . PHE A 1 120 ? 10.465 -19.331 -10.428 1 95.08 120 PHE A CA 1
ATOM 903 C C . PHE A 1 120 ? 11.846 -19.205 -11.061 1 95.08 120 PHE A C 1
ATOM 905 O O . PHE A 1 120 ? 11.965 -18.867 -12.241 1 95.08 120 PHE A O 1
ATOM 912 N N . THR A 1 121 ? 12.795 -19.435 -10.229 1 90.35 121 THR A N 1
ATOM 913 C CA . THR A 1 121 ? 14.164 -19.299 -10.711 1 90.35 121 THR A CA 1
ATOM 914 C C . THR A 1 121 ? 14.949 -20.588 -10.485 1 90.35 121 THR A C 1
ATOM 916 O O . THR A 1 121 ? 14.602 -21.387 -9.612 1 90.35 121 THR A O 1
ATOM 919 N N . GLY A 1 122 ? 15.914 -20.812 -11.262 1 82.73 122 GLY A N 1
ATOM 920 C CA . GLY A 1 122 ? 16.792 -21.962 -11.118 1 82.73 122 GLY A CA 1
ATOM 921 C C . GLY A 1 122 ? 17.732 -21.852 -9.933 1 82.73 122 GLY A C 1
ATOM 922 O O . GLY A 1 122 ? 17.459 -21.113 -8.984 1 82.73 122 GLY A O 1
ATOM 923 N N . VAL A 1 123 ? 18.786 -22.703 -9.95 1 79.59 123 VAL A N 1
ATOM 924 C CA . VAL A 1 123 ? 19.747 -22.806 -8.858 1 79.59 123 VAL A CA 1
ATOM 925 C C . VAL A 1 123 ? 20.494 -21.484 -8.7 1 79.59 123 VAL A C 1
ATOM 927 O O . VAL A 1 123 ? 21.003 -21.177 -7.619 1 79.59 123 VAL A O 1
ATOM 930 N N . ASP A 1 124 ? 20.506 -20.738 -9.825 1 77.17 124 ASP A N 1
ATOM 931 C CA . ASP A 1 124 ? 21.238 -19.476 -9.797 1 77.17 124 ASP A CA 1
ATOM 932 C C . ASP A 1 124 ? 20.42 -18.381 -9.117 1 77.17 124 ASP A C 1
ATOM 934 O O . ASP A 1 124 ? 20.942 -17.305 -8.816 1 77.17 124 ASP A O 1
ATOM 938 N N . GLY A 1 125 ? 19.069 -18.616 -8.979 1 77.8 125 GLY A N 1
ATOM 939 C CA . GLY A 1 125 ? 18.2 -17.692 -8.267 1 77.8 125 GLY A CA 1
ATOM 940 C C . GLY A 1 125 ? 17.751 -16.52 -9.119 1 77.8 125 GLY A C 1
ATOM 941 O O . GLY A 1 125 ? 17.028 -15.642 -8.643 1 77.8 125 GLY A O 1
ATOM 942 N N . VAL A 1 126 ? 18.175 -16.426 -10.33 1 82 126 VAL A N 1
ATOM 943 C CA . VAL A 1 126 ? 17.894 -15.23 -11.117 1 82 126 VAL A CA 1
ATOM 944 C C . VAL A 1 126 ? 17.216 -15.622 -12.428 1 82 126 VAL A C 1
ATOM 946 O O . VAL A 1 126 ? 16.296 -14.94 -12.887 1 82 126 VAL A O 1
ATOM 949 N N . THR A 1 127 ? 17.617 -16.774 -13.005 1 89.22 127 THR A N 1
ATOM 950 C CA . THR A 1 127 ? 17.128 -17.166 -14.322 1 89.22 127 THR A CA 1
ATOM 951 C C . THR A 1 127 ? 15.746 -17.804 -14.217 1 89.22 127 THR A C 1
ATOM 953 O O . THR A 1 127 ? 15.576 -18.822 -13.542 1 89.22 127 THR A O 1
ATOM 956 N N . PRO A 1 128 ? 14.813 -17.166 -14.889 1 93.17 128 PRO A N 1
ATOM 957 C CA . PRO A 1 128 ? 13.496 -17.807 -14.883 1 93.17 128 PRO A CA 1
ATOM 958 C C . PRO A 1 128 ? 13.539 -19.247 -15.39 1 93.17 128 PRO A C 1
ATOM 960 O O . PRO A 1 128 ? 14.151 -19.523 -16.425 1 93.17 128 PRO A O 1
ATOM 963 N N . THR A 1 129 ? 12.965 -20.142 -14.683 1 94.82 129 THR A N 1
ATOM 964 C CA . THR A 1 129 ? 13.021 -21.566 -14.992 1 94.82 129 THR A CA 1
ATOM 965 C C . THR A 1 129 ? 11.65 -22.213 -14.814 1 94.82 129 THR A C 1
ATOM 967 O O . THR A 1 129 ? 10.932 -21.905 -13.861 1 94.82 129 THR A O 1
ATOM 970 N N . ASP A 1 130 ? 11.365 -23.102 -15.763 1 96.14 130 ASP A N 1
ATOM 971 C CA . ASP A 1 130 ? 10.173 -23.927 -15.59 1 96.14 130 ASP A CA 1
ATOM 972 C C . ASP A 1 130 ? 10.381 -24.969 -14.494 1 96.14 130 ASP A C 1
ATOM 974 O O . ASP A 1 130 ? 11.427 -25.619 -14.438 1 96.14 130 ASP A O 1
ATOM 978 N N . ILE A 1 131 ? 9.425 -25.077 -13.634 1 95.46 131 ILE A N 1
ATOM 979 C CA . ILE A 1 131 ? 9.421 -26.132 -12.626 1 95.46 131 ILE A CA 1
ATOM 980 C C . ILE A 1 131 ? 8.274 -27.103 -12.9 1 95.46 131 ILE A C 1
ATOM 982 O O . ILE A 1 131 ? 7.144 -26.681 -13.158 1 95.46 131 ILE A O 1
ATOM 986 N N . SER A 1 132 ? 8.577 -28.391 -12.818 1 95.8 132 SER A N 1
ATOM 987 C CA . SER A 1 132 ? 7.585 -29.41 -13.146 1 95.8 132 SER A CA 1
ATOM 988 C C . SER A 1 132 ? 7.468 -30.446 -12.033 1 95.8 132 SER A C 1
ATOM 990 O O . SER A 1 132 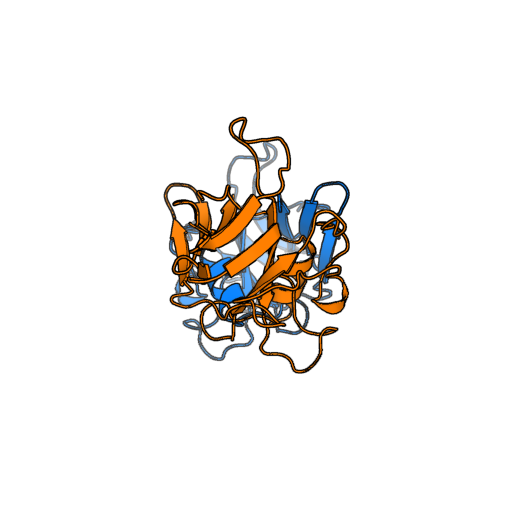? 8.38 -30.594 -11.217 1 95.8 132 SER A O 1
ATOM 992 N N . ALA A 1 133 ? 6.326 -30.968 -11.977 1 96.29 133 ALA A N 1
ATOM 993 C CA . ALA A 1 133 ? 6.041 -32.152 -11.17 1 96.29 133 ALA A CA 1
ATOM 994 C C . ALA A 1 133 ? 5.343 -33.226 -12 1 96.29 133 ALA A C 1
ATOM 996 O O . ALA A 1 133 ? 4.531 -32.913 -12.874 1 96.29 133 ALA A O 1
ATOM 997 N N . THR A 1 134 ? 5.644 -34.499 -11.807 1 98.04 134 THR A N 1
ATOM 998 C CA . THR A 1 134 ? 4.981 -35.641 -12.425 1 98.04 134 THR A CA 1
ATOM 999 C C . THR A 1 134 ? 4.49 -36.621 -11.363 1 98.04 134 THR A C 1
ATOM 1001 O O . THR A 1 134 ? 5.288 -37.337 -10.755 1 98.04 134 THR A O 1
ATOM 1004 N N . ALA A 1 135 ? 3.206 -36.572 -11.271 1 97.64 135 ALA A N 1
ATOM 1005 C CA . ALA A 1 135 ? 2.547 -37.4 -10.264 1 97.64 135 ALA A CA 1
ATOM 1006 C C . ALA A 1 135 ? 3.212 -37.239 -8.9 1 97.64 135 ALA A C 1
ATOM 1008 O O . ALA A 1 135 ? 3.551 -38.228 -8.247 1 97.64 135 ALA A O 1
ATOM 1009 N N . ALA A 1 136 ? 3.477 -36.057 -8.506 1 96.98 136 ALA A N 1
ATOM 1010 C CA . ALA A 1 136 ? 4.178 -35.691 -7.278 1 96.98 136 ALA A CA 1
ATOM 1011 C C . ALA A 1 136 ? 3.714 -34.331 -6.766 1 96.98 136 ALA A C 1
ATOM 1013 O O . ALA A 1 136 ? 3.046 -33.584 -7.486 1 96.98 136 ALA A O 1
ATOM 1014 N N . PRO A 1 137 ? 4.069 -34.062 -5.493 1 96.51 137 PRO A N 1
ATOM 1015 C CA . PRO A 1 137 ? 3.683 -32.75 -4.969 1 96.51 137 PRO A CA 1
ATOM 1016 C C . PRO A 1 137 ? 4.409 -31.6 -5.662 1 96.51 137 PRO A C 1
ATOM 1018 O O . PRO A 1 137 ? 5.618 -31.681 -5.897 1 96.51 137 PRO A O 1
ATOM 1021 N N . PHE A 1 138 ? 3.659 -30.668 -6.12 1 96.17 138 PHE A N 1
ATOM 1022 C CA . PHE A 1 138 ? 4.159 -29.354 -6.508 1 96.17 138 PHE A CA 1
ATOM 1023 C C . PHE A 1 138 ? 3.905 -28.331 -5.407 1 96.17 138 PHE A C 1
ATOM 1025 O O . PHE A 1 138 ? 2.753 -28.023 -5.093 1 96.17 138 PHE A O 1
ATOM 1032 N N . GLN A 1 139 ? 4.946 -27.768 -4.791 1 95.37 139 GLN A N 1
ATOM 1033 C CA . GLN A 1 139 ? 4.779 -26.913 -3.62 1 95.37 139 GLN A CA 1
ATOM 1034 C C . GLN A 1 139 ? 5.404 -25.54 -3.847 1 95.37 139 GLN A C 1
ATOM 1036 O O . GLN A 1 139 ? 6.477 -25.432 -4.445 1 95.37 139 GLN A O 1
ATOM 1041 N N . LEU A 1 140 ? 4.717 -24.581 -3.47 1 95.4 140 LEU A N 1
ATOM 1042 C CA . LEU A 1 140 ? 5.259 -23.234 -3.323 1 95.4 140 LEU A CA 1
ATOM 1043 C C . LEU A 1 140 ? 5.608 -22.944 -1.867 1 95.4 140 LEU A C 1
ATOM 1045 O O . LEU A 1 140 ? 4.717 -22.821 -1.023 1 95.4 140 LEU A O 1
ATOM 1049 N N . LEU A 1 141 ? 6.838 -22.896 -1.57 1 95.12 141 LEU A N 1
ATOM 1050 C CA . LEU A 1 141 ? 7.325 -22.486 -0.258 1 95.12 141 LEU A CA 1
ATOM 1051 C C . LEU A 1 141 ? 7.632 -20.992 -0.234 1 95.12 141 LEU A C 1
ATOM 1053 O O . LEU A 1 141 ? 8.612 -20.546 -0.836 1 95.12 141 LEU A O 1
ATOM 1057 N N . TRP A 1 142 ? 6.824 -20.289 0.451 1 95.09 142 TRP A N 1
ATOM 1058 C CA . TRP A 1 142 ? 7.028 -18.844 0.463 1 95.09 142 TRP A CA 1
ATOM 1059 C C . TRP A 1 142 ? 8.294 -18.479 1.23 1 95.09 142 TRP A C 1
ATOM 1061 O O . TRP A 1 142 ? 8.603 -19.088 2.257 1 95.09 142 TRP A O 1
ATOM 1071 N N . ASP A 1 143 ? 8.917 -17.468 0.76 1 93.21 143 ASP A N 1
ATOM 1072 C CA . ASP A 1 143 ? 10.12 -16.939 1.396 1 93.21 143 ASP A CA 1
ATOM 1073 C C . ASP A 1 143 ? 9.833 -16.486 2.825 1 93.21 143 ASP A C 1
ATOM 1075 O O . ASP A 1 143 ? 8.712 -16.079 3.14 1 93.21 143 ASP A O 1
ATOM 1079 N N . SER A 1 144 ? 10.774 -16.53 3.67 1 92.59 144 SER A N 1
ATOM 1080 C CA . SER A 1 144 ? 10.601 -16.06 5.041 1 92.59 144 SER A CA 1
ATOM 1081 C C . SER A 1 144 ? 10.243 -14.578 5.075 1 92.59 144 SER A C 1
ATOM 1083 O O . SER A 1 144 ? 9.647 -14.1 6.043 1 92.59 144 SER A O 1
ATOM 1085 N N . ALA A 1 145 ? 10.585 -13.817 4.027 1 93.09 145 ALA A N 1
ATOM 1086 C CA . ALA A 1 145 ? 10.266 -12.395 3.923 1 93.09 145 ALA A CA 1
ATOM 1087 C C . ALA A 1 145 ? 8.831 -12.189 3.446 1 93.09 145 ALA A C 1
ATOM 1089 O O . ALA A 1 145 ? 8.346 -11.056 3.389 1 93.09 145 ALA A O 1
ATOM 1090 N N . GLY A 1 146 ? 8.167 -13.355 3.168 1 94.97 146 GLY A N 1
ATOM 1091 C CA . GLY A 1 146 ? 6.778 -13.293 2.74 1 94.97 146 GLY A CA 1
ATOM 1092 C C . GLY A 1 146 ? 6.594 -13.594 1.265 1 94.97 146 GLY A C 1
ATOM 1093 O O . GLY A 1 146 ? 7.562 -13.889 0.561 1 94.97 146 GLY A O 1
ATOM 1094 N N . ILE A 1 147 ? 5.356 -13.639 0.824 1 96.2 147 ILE A N 1
ATOM 1095 C CA . ILE A 1 147 ? 5.02 -13.72 -0.594 1 96.2 147 ILE A CA 1
ATOM 1096 C C . ILE A 1 147 ? 5.621 -12.527 -1.335 1 96.2 147 ILE A C 1
ATOM 1098 O O . ILE A 1 147 ? 6.221 -12.689 -2.4 1 96.2 147 ILE A O 1
ATOM 1102 N N . ALA A 1 148 ? 5.438 -11.359 -0.74 1 95.91 148 ALA A N 1
ATOM 1103 C CA . ALA A 1 148 ? 6.013 -10.096 -1.197 1 95.91 148 ALA A CA 1
ATOM 1104 C C . ALA A 1 148 ? 6.101 -9.089 -0.054 1 95.91 148 ALA A C 1
ATOM 1106 O O . ALA A 1 148 ? 5.4 -9.22 0.952 1 95.91 148 ALA A O 1
ATOM 1107 N N . ASN A 1 149 ? 6.979 -8.175 -0.251 1 94.7 149 ASN A N 1
ATOM 1108 C CA . ASN A 1 149 ? 7.125 -7.145 0.772 1 94.7 149 ASN A CA 1
ATOM 1109 C C . ASN A 1 149 ? 7.54 -5.807 0.165 1 94.7 149 ASN A C 1
ATOM 1111 O O . ASN A 1 149 ? 7.959 -5.749 -0.992 1 94.7 149 ASN A O 1
ATOM 1115 N N . ILE A 1 150 ? 7.289 -4.79 0.823 1 90.46 150 ILE A N 1
ATOM 1116 C CA . ILE A 1 150 ? 7.699 -3.454 0.405 1 90.46 150 ILE A CA 1
ATOM 1117 C C . ILE A 1 150 ? 8.278 -2.695 1.597 1 90.46 150 ILE A C 1
ATOM 1119 O O . ILE A 1 150 ? 7.785 -2.822 2.721 1 90.46 150 ILE A O 1
ATOM 1123 N N . THR A 1 151 ? 9.292 -1.918 1.375 1 89.24 151 THR A N 1
ATOM 1124 C CA . THR A 1 151 ? 9.856 -1.03 2.385 1 89.24 151 THR A CA 1
ATOM 1125 C C . THR A 1 151 ? 9.132 0.313 2.39 1 89.24 151 THR A C 1
ATOM 1127 O O . THR A 1 151 ? 9.006 0.96 1.348 1 89.24 151 THR A O 1
ATOM 1130 N N . VAL A 1 152 ? 8.561 0.652 3.58 1 83.43 152 VAL A N 1
ATOM 1131 C CA . VAL A 1 152 ? 7.87 1.92 3.793 1 83.43 152 VAL A CA 1
ATOM 1132 C C . VAL A 1 152 ? 8.83 2.936 4.407 1 83.43 152 VAL A C 1
ATOM 1134 O O . VAL A 1 152 ? 9.15 2.858 5.595 1 83.43 152 VAL A O 1
ATOM 1137 N N . ALA A 1 153 ? 9.656 3.621 3.614 1 74.27 153 ALA A N 1
ATOM 1138 C CA . ALA A 1 153 ? 10.651 4.521 4.19 1 74.27 153 ALA A CA 1
ATOM 1139 C C . ALA A 1 153 ? 10.208 5.977 4.072 1 74.27 153 ALA A C 1
ATOM 1141 O O . ALA A 1 153 ? 9.437 6.327 3.176 1 74.27 153 ALA A O 1
ATOM 1142 N N . MET B 1 1 ? 5.039 27.589 1.793 1 65.6 1 MET B N 1
ATOM 1143 C CA . MET B 1 1 ? 6.319 26.927 2.027 1 65.6 1 MET B CA 1
ATOM 1144 C C . MET B 1 1 ? 6.361 25.566 1.34 1 65.6 1 MET B C 1
ATOM 1146 O O . MET B 1 1 ? 5.333 24.899 1.212 1 65.6 1 MET B O 1
ATOM 1150 N N . ALA B 1 2 ? 7.421 25.342 0.61 1 59.23 2 ALA B N 1
ATOM 1151 C CA . ALA B 1 2 ? 7.622 24.016 0.033 1 59.23 2 ALA B CA 1
ATOM 1152 C C . ALA B 1 2 ? 7.837 22.97 1.123 1 59.23 2 ALA B C 1
ATOM 1154 O O . ALA B 1 2 ? 8.606 23.191 2.062 1 59.23 2 ALA B O 1
ATOM 1155 N N . THR B 1 3 ? 6.939 22.024 1.118 1 74.23 3 THR B N 1
ATOM 1156 C CA . THR B 1 3 ? 7.113 20.923 2.059 1 74.23 3 THR B CA 1
ATOM 1157 C C . THR B 1 3 ? 7.863 19.766 1.405 1 74.23 3 THR B C 1
ATOM 1159 O O . THR B 1 3 ? 7.777 19.572 0.19 1 74.23 3 THR B O 1
ATOM 1162 N N . GLY B 1 4 ? 8.872 19.19 2.057 1 81.96 4 GLY B N 1
ATOM 1163 C CA . GLY B 1 4 ? 9.478 17.949 1.602 1 81.96 4 GLY B CA 1
ATOM 1164 C C . GLY B 1 4 ? 8.474 16.828 1.415 1 81.96 4 GLY B C 1
ATOM 1165 O O . GLY B 1 4 ? 7.289 16.993 1.712 1 81.96 4 GLY B O 1
ATOM 1166 N N . ILE B 1 5 ? 8.892 15.721 0.847 1 89.58 5 ILE B N 1
ATOM 1167 C CA . ILE B 1 5 ? 8.062 14.533 0.683 1 89.58 5 ILE B CA 1
ATOM 1168 C C . ILE B 1 5 ? 7.748 13.929 2.05 1 89.58 5 ILE B C 1
ATOM 1170 O O . ILE B 1 5 ? 8.629 13.828 2.908 1 89.58 5 ILE B O 1
ATOM 1174 N N . GLY B 1 6 ? 6.495 13.69 2.216 1 93.99 6 GLY B N 1
ATOM 1175 C CA . GLY B 1 6 ? 6.076 13.103 3.479 1 93.99 6 GLY B CA 1
ATOM 1176 C C . GLY B 1 6 ? 6.474 11.646 3.62 1 93.99 6 GLY B C 1
ATOM 1177 O O . GLY B 1 6 ? 6.906 11.018 2.651 1 93.99 6 GLY B O 1
ATOM 1178 N N . LYS B 1 7 ? 6.4 11.16 4.81 1 94.29 7 LYS B N 1
ATOM 1179 C CA . LYS B 1 7 ? 6.628 9.757 5.145 1 94.29 7 LYS B CA 1
ATOM 1180 C C . LYS B 1 7 ? 5.317 9.053 5.484 1 94.29 7 LYS B C 1
ATOM 1182 O O . LYS B 1 7 ? 4.473 9.607 6.191 1 94.29 7 LYS B O 1
ATOM 1187 N N . PHE B 1 8 ? 5.203 7.846 4.927 1 96.53 8 PHE B N 1
ATOM 1188 C CA . PHE B 1 8 ? 4.05 7.037 5.304 1 96.53 8 PHE B CA 1
ATOM 1189 C C . PHE B 1 8 ? 4.205 6.502 6.722 1 96.53 8 PHE B C 1
ATOM 1191 O O . PHE B 1 8 ? 5.306 6.134 7.137 1 96.53 8 PHE B O 1
ATOM 1198 N N . TYR B 1 9 ? 3.056 6.503 7.429 1 97.24 9 TYR B N 1
ATOM 1199 C CA . TYR B 1 9 ? 3.026 5.641 8.605 1 97.24 9 TYR B CA 1
ATOM 1200 C C . TYR B 1 9 ? 3.09 4.172 8.207 1 97.24 9 TYR B C 1
ATOM 1202 O O . TYR B 1 9 ? 2.41 3.746 7.271 1 97.24 9 TYR B O 1
ATOM 1210 N N . GLY B 1 10 ? 3.9 3.403 8.889 1 95.66 10 GLY B N 1
ATOM 1211 C CA . GLY B 1 10 ? 4.069 2.002 8.538 1 95.66 10 GLY B CA 1
ATOM 1212 C C . GLY B 1 10 ? 2.775 1.212 8.597 1 95.66 10 GLY B C 1
ATOM 1213 O O . GLY B 1 10 ? 2.507 0.383 7.725 1 95.66 10 GLY B O 1
ATOM 1214 N N . LEU B 1 11 ? 1.989 1.463 9.554 1 95.8 11 LEU B N 1
ATOM 1215 C CA . LEU B 1 11 ? 0.773 0.692 9.786 1 95.8 11 LEU B CA 1
ATOM 1216 C C . LEU B 1 11 ? -0.366 1.195 8.905 1 95.8 11 LEU B C 1
ATOM 1218 O O . LEU B 1 11 ? -1.463 0.63 8.919 1 95.8 11 LEU B O 1
ATOM 1222 N N . PHE B 1 12 ? -0.09 2.262 8.102 1 96.57 12 PHE B N 1
ATOM 1223 C CA . PHE B 1 12 ? -1.045 2.691 7.088 1 96.57 12 PHE B CA 1
ATOM 1224 C C . PHE B 1 12 ? -1.317 1.57 6.092 1 96.57 12 PHE B C 1
ATOM 1226 O O . PHE B 1 12 ? -2.464 1.346 5.7 1 96.57 12 PHE B O 1
ATOM 1233 N N . PHE B 1 13 ? -0.304 0.834 5.786 1 94.29 13 PHE B N 1
ATOM 1234 C CA . PHE B 1 13 ? -0.429 -0.218 4.783 1 94.29 13 PHE B CA 1
ATOM 1235 C C . PHE B 1 13 ? -1.239 -1.389 5.325 1 94.29 13 PHE B C 1
ATOM 1237 O O . PHE B 1 13 ? -1.953 -2.057 4.574 1 94.29 13 PHE B O 1
ATOM 1244 N N . LYS B 1 14 ? -1.126 -1.579 6.587 1 93.83 14 LYS B N 1
ATOM 1245 C CA . LYS B 1 14 ? -2.026 -2.553 7.198 1 93.83 14 LYS B CA 1
ATOM 1246 C C . LYS B 1 14 ? -3.478 -2.093 7.105 1 93.83 14 LYS B C 1
ATOM 1248 O O . LYS B 1 14 ? -4.368 -2.887 6.793 1 93.83 14 LYS B O 1
ATOM 1253 N N . SER B 1 15 ? -3.674 -0.803 7.368 1 96.82 15 SER B N 1
ATOM 1254 C CA . SER B 1 15 ? -5.02 -0.253 7.241 1 96.82 15 SER B CA 1
ATOM 1255 C C . SER B 1 15 ? -5.534 -0.376 5.811 1 96.82 15 SER B C 1
ATOM 1257 O O . SER B 1 15 ? -6.716 -0.651 5.592 1 96.82 15 SER B O 1
ATOM 1259 N N . LEU B 1 16 ? -4.667 -0.176 4.818 1 96.49 16 LEU B N 1
ATOM 1260 C CA . LEU B 1 16 ? -5.047 -0.336 3.418 1 96.49 16 LEU B CA 1
ATOM 1261 C C . LEU B 1 16 ? -5.455 -1.776 3.127 1 96.49 16 LEU B C 1
ATOM 1263 O O . LEU B 1 16 ? -6.499 -2.019 2.517 1 96.49 16 LEU B O 1
ATOM 1267 N N . LEU B 1 17 ? -4.64 -2.652 3.629 1 96.07 17 LEU B N 1
ATOM 1268 C CA . LEU B 1 17 ? -4.83 -4.073 3.356 1 96.07 17 LEU B CA 1
ATOM 1269 C C . LEU B 1 17 ? -6.012 -4.625 4.146 1 96.07 17 LEU B C 1
ATOM 1271 O O . LEU B 1 17 ? -6.397 -5.783 3.967 1 96.07 17 LEU B O 1
ATOM 1275 N N . ASN B 1 18 ? -6.652 -3.748 4.971 1 94.52 18 ASN B N 1
ATOM 1276 C CA . ASN B 1 18 ? -7.894 -4.039 5.68 1 94.52 18 ASN B CA 1
ATOM 1277 C C . ASN B 1 18 ? -9.078 -3.304 5.06 1 94.52 18 ASN B C 1
ATOM 1279 O O . ASN B 1 18 ? -10.173 -3.294 5.625 1 94.52 18 ASN B O 1
ATOM 1283 N N . LYS B 1 19 ? -8.892 -2.638 3.982 1 94.65 19 LYS B N 1
ATOM 1284 C CA . LYS B 1 19 ? -9.93 -1.904 3.264 1 94.65 19 LYS B CA 1
ATOM 1285 C C . LYS B 1 19 ? -10.446 -0.73 4.091 1 94.65 19 LYS B C 1
ATOM 1287 O O . LYS B 1 19 ? -11.642 -0.432 4.076 1 94.65 19 LYS B O 1
ATOM 1292 N N . GLU B 1 20 ? -9.518 -0.093 4.771 1 95.36 20 GLU B N 1
ATOM 1293 C CA . GLU B 1 20 ? -9.991 0.957 5.668 1 95.36 20 GLU B CA 1
ATOM 1294 C C . GLU B 1 20 ? -9.932 2.325 4.994 1 95.36 20 GLU B C 1
ATOM 1296 O O . GLU B 1 20 ? -10.58 3.273 5.443 1 95.36 20 GLU B O 1
ATOM 1301 N N . VAL B 1 21 ? -9.224 2.474 3.931 1 97.06 21 VAL B N 1
ATOM 1302 C CA . VAL B 1 21 ? -8.999 3.802 3.369 1 97.06 21 VAL B CA 1
ATOM 1303 C C . VAL B 1 21 ? -9.269 3.779 1.866 1 97.06 21 VAL B C 1
ATOM 1305 O O . VAL B 1 21 ? -8.789 2.892 1.156 1 97.06 21 VAL B O 1
ATOM 1308 N N . ASP B 1 22 ? -10.053 4.59 1.354 1 97.46 22 ASP B N 1
ATOM 1309 C CA . ASP B 1 22 ? -10.183 4.979 -0.047 1 97.46 22 ASP B CA 1
ATOM 1310 C C . ASP B 1 22 ? -9.688 6.406 -0.269 1 97.46 22 ASP B C 1
ATOM 1312 O O . ASP B 1 22 ? -10.387 7.368 0.053 1 97.46 22 ASP B O 1
ATOM 1316 N N . PHE B 1 23 ? -8.512 6.562 -0.821 1 97.74 23 PHE B N 1
ATOM 1317 C CA . PHE B 1 23 ? -7.805 7.835 -0.757 1 97.74 23 PHE B CA 1
ATOM 1318 C C . PHE B 1 23 ? -8.537 8.903 -1.561 1 97.74 23 PHE B C 1
ATOM 1320 O O . PHE B 1 23 ? -8.603 10.062 -1.148 1 97.74 23 PHE B O 1
ATOM 1327 N N . ASP B 1 24 ? -9.11 8.506 -2.697 1 93.91 24 ASP B N 1
ATOM 1328 C CA . ASP B 1 24 ? -9.645 9.534 -3.584 1 93.91 24 ASP B CA 1
ATOM 1329 C C . ASP B 1 24 ? -11.146 9.717 -3.371 1 93.91 24 ASP B C 1
ATOM 1331 O O . ASP B 1 24 ? -11.754 10.623 -3.945 1 93.91 24 ASP B O 1
ATOM 1335 N N . THR B 1 25 ? -11.771 8.942 -2.494 1 95.62 25 THR B N 1
ATOM 1336 C CA . THR B 1 25 ? -13.21 9.07 -2.293 1 95.62 25 THR B CA 1
ATOM 1337 C C . THR B 1 25 ? -13.525 9.403 -0.837 1 95.62 25 THR B C 1
ATOM 1339 O O . THR B 1 25 ? -14.518 10.074 -0.549 1 95.62 25 THR B O 1
ATOM 1342 N N . ASP B 1 26 ? -12.717 8.976 0.073 1 97.94 26 ASP B N 1
ATOM 1343 C CA . ASP B 1 26 ? -12.92 9.283 1.485 1 97.94 26 ASP B CA 1
ATOM 1344 C C . ASP B 1 26 ? -12.618 10.75 1.778 1 97.94 26 ASP B C 1
ATOM 1346 O O . ASP B 1 26 ? -12.135 11.476 0.906 1 97.94 26 ASP B O 1
ATOM 1350 N N . THR B 1 27 ? -13.045 11.165 2.934 1 98.44 27 THR B N 1
ATOM 1351 C CA . THR B 1 27 ? -12.703 12.504 3.401 1 98.44 27 THR B CA 1
ATOM 1352 C C . THR B 1 27 ? -11.301 12.525 4.005 1 98.44 27 THR B C 1
ATOM 1354 O O . THR B 1 27 ? -11.118 12.178 5.173 1 98.44 27 THR B O 1
ATOM 1357 N N . ILE B 1 28 ? -10.31 12.93 3.198 1 98.73 28 ILE B N 1
ATOM 1358 C CA . ILE B 1 28 ? -8.925 12.998 3.652 1 98.73 28 ILE B CA 1
ATOM 1359 C C . ILE B 1 28 ? -8.631 14.391 4.206 1 98.73 28 ILE B C 1
ATOM 1361 O O . ILE B 1 28 ? -8.979 15.398 3.585 1 98.73 28 ILE B O 1
ATOM 1365 N N . LYS B 1 29 ? -8.031 14.493 5.372 1 98.71 29 LYS B N 1
ATOM 1366 C CA . LYS B 1 29 ? -7.746 15.779 6.001 1 98.71 29 LYS B CA 1
ATOM 1367 C C . LYS B 1 29 ? -6.268 15.9 6.36 1 98.71 29 LYS B C 1
ATOM 1369 O O . LYS B 1 29 ? -5.552 14.897 6.411 1 98.71 29 LYS B O 1
ATOM 1374 N N . VAL B 1 30 ? -5.84 17.119 6.529 1 98.59 30 VAL B N 1
ATOM 1375 C CA . VAL B 1 30 ? -4.518 17.431 7.063 1 98.59 30 VAL B CA 1
ATOM 1376 C C . VAL B 1 30 ? -4.657 18.286 8.32 1 98.59 30 VAL B C 1
ATOM 1378 O O . VAL B 1 30 ? -5.416 19.258 8.337 1 98.59 30 VAL B O 1
ATOM 1381 N N . VAL B 1 31 ? -4.021 17.924 9.359 1 98.61 31 VAL B N 1
ATOM 1382 C CA . VAL B 1 31 ? -3.953 18.678 10.606 1 98.61 31 VAL B CA 1
ATOM 1383 C C . VAL B 1 31 ? -2.515 19.122 10.864 1 98.61 31 VAL B C 1
ATOM 1385 O O . VAL B 1 31 ? -1.567 18.443 10.462 1 98.61 31 VAL B O 1
ATOM 1388 N N . LEU B 1 32 ? -2.383 20.225 11.501 1 98.31 32 LEU B N 1
ATOM 1389 C CA . LEU B 1 32 ? -1.069 20.741 11.868 1 98.31 32 LEU B CA 1
ATOM 1390 C C . LEU B 1 32 ? -0.777 20.486 13.343 1 98.31 32 LEU B C 1
ATOM 1392 O O . LEU B 1 32 ? -1.668 20.607 14.186 1 98.31 32 LEU B O 1
ATOM 1396 N N . CYS B 1 33 ? 0.454 20.142 13.653 1 98.7 33 CYS B N 1
ATOM 1397 C CA . CYS B 1 33 ? 0.867 19.88 15.027 1 98.7 33 CYS B CA 1
ATOM 1398 C C . CYS B 1 33 ? 2.104 20.694 15.389 1 98.7 33 CYS B C 1
ATOM 1400 O O . CYS B 1 33 ? 2.888 21.063 14.514 1 98.7 33 CYS B O 1
ATOM 1402 N N . THR B 1 34 ? 2.238 20.93 16.654 1 98.47 34 THR B N 1
ATOM 1403 C CA . THR B 1 34 ? 3.415 21.627 17.162 1 98.47 34 THR B CA 1
ATOM 1404 C C . THR B 1 34 ? 4.612 20.684 17.237 1 98.47 34 THR B C 1
ATOM 1406 O O . THR B 1 34 ? 4.496 19.499 16.916 1 98.47 34 THR B O 1
ATOM 1409 N N . SER B 1 35 ? 5.71 21.251 17.699 1 97.78 35 SER B N 1
ATOM 1410 C CA . SER B 1 35 ? 6.933 20.472 17.864 1 97.78 35 SER B CA 1
ATOM 1411 C C . SER B 1 35 ? 6.804 19.478 19.013 1 97.78 35 SER B C 1
ATOM 1413 O O . SER B 1 35 ? 7.632 18.576 19.157 1 97.78 35 SER B O 1
ATOM 1415 N N . ALA B 1 36 ? 5.782 19.575 19.799 1 98.24 36 ALA B N 1
ATOM 1416 C CA . ALA B 1 36 ? 5.587 18.675 20.933 1 98.24 36 ALA B CA 1
ATOM 1417 C C . ALA B 1 36 ? 5.031 17.329 20.477 1 98.24 36 ALA B C 1
ATOM 1419 O O . ALA B 1 36 ? 5.026 16.361 21.241 1 98.24 36 ALA B O 1
ATOM 1420 N N . TYR B 1 37 ? 4.511 17.297 19.264 1 98.38 37 TYR B N 1
ATOM 1421 C CA . TYR B 1 37 ? 4.149 16.014 18.67 1 98.38 37 TYR B CA 1
ATOM 1422 C C . TYR B 1 37 ? 5.359 15.352 18.022 1 98.38 37 TYR B C 1
ATOM 1424 O O . TYR B 1 37 ? 6.072 15.981 17.237 1 98.38 37 TYR B O 1
ATOM 1432 N N . SER B 1 38 ? 5.617 14.16 18.379 1 97.27 38 SER B N 1
ATOM 1433 C CA . SER B 1 38 ? 6.649 13.352 17.737 1 97.27 38 SER B CA 1
ATOM 1434 C C . SER B 1 38 ? 6.037 12.211 16.931 1 97.27 38 SER B C 1
ATOM 1436 O O . SER B 1 38 ? 5.685 11.17 17.489 1 97.27 38 SER B O 1
ATOM 1438 N N . PRO B 1 39 ? 5.804 12.476 15.645 1 97.17 39 PRO B N 1
ATOM 1439 C CA . PRO B 1 39 ? 5.261 11.37 14.852 1 97.17 39 PRO B CA 1
ATOM 1440 C C . PRO B 1 39 ? 6.081 10.089 14.988 1 97.17 39 PRO B C 1
ATOM 1442 O O . PRO B 1 39 ? 7.314 10.139 14.998 1 97.17 39 PRO B O 1
ATOM 1445 N N . ASN B 1 40 ? 5.429 9 15.152 1 97.13 40 ASN B N 1
ATOM 1446 C CA . ASN B 1 40 ? 6.078 7.694 15.217 1 97.13 40 ASN B CA 1
ATOM 1447 C C . ASN B 1 40 ? 5.647 6.796 14.061 1 97.13 40 ASN B C 1
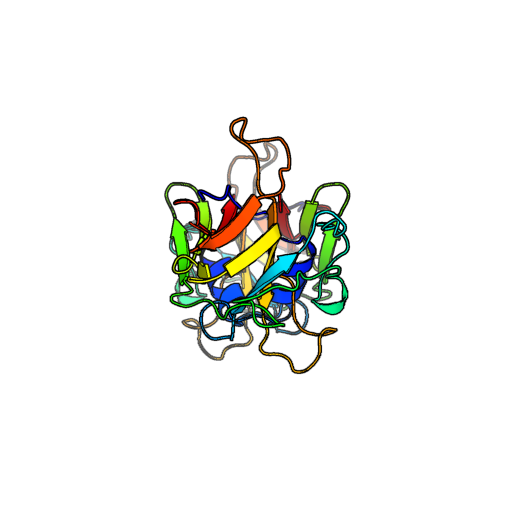ATOM 1449 O O . ASN B 1 40 ? 4.523 6.291 14.047 1 97.13 40 ASN B O 1
ATOM 1453 N N . GLN B 1 41 ? 6.5 6.621 13.116 1 94.6 41 GLN B N 1
ATOM 1454 C CA . GLN B 1 41 ? 6.204 5.873 11.898 1 94.6 41 GLN B CA 1
ATOM 1455 C C . GLN B 1 41 ? 5.832 4.428 12.217 1 94.6 41 GLN B C 1
ATOM 1457 O O . GLN B 1 41 ? 5.025 3.819 11.513 1 94.6 41 GLN B O 1
ATOM 1462 N N . ASP B 1 42 ? 6.315 3.917 13.307 1 94.52 42 ASP B N 1
ATOM 1463 C CA . ASP B 1 42 ? 6.229 2.481 13.55 1 94.52 42 ASP B CA 1
ATOM 1464 C C . ASP B 1 42 ? 4.992 2.136 14.375 1 94.52 42 ASP B C 1
ATOM 1466 O O . ASP B 1 42 ? 4.419 1.054 14.223 1 94.52 42 ASP B O 1
ATOM 1470 N N . THR B 1 43 ? 4.543 3.082 15.184 1 96.08 43 THR B N 1
ATOM 1471 C CA . THR B 1 43 ? 3.521 2.669 16.139 1 96.08 43 THR B CA 1
ATOM 1472 C C . THR B 1 43 ? 2.228 3.449 15.918 1 96.08 43 THR B C 1
ATOM 1474 O O . THR B 1 43 ? 1.162 3.038 16.382 1 96.08 43 THR B O 1
ATOM 1477 N N . HIS B 1 44 ? 2.261 4.573 15.273 1 97.83 44 HIS B N 1
ATOM 1478 C CA . HIS B 1 44 ? 1.044 5.351 15.071 1 97.83 44 HIS B CA 1
ATOM 1479 C C . HIS B 1 44 ? 0.227 4.804 13.905 1 97.83 44 HIS B C 1
ATOM 1481 O O . HIS B 1 44 ? 0.742 4.663 12.793 1 97.83 44 HIS B O 1
ATOM 1487 N N . GLN B 1 45 ? -1.002 4.521 14.163 1 97.84 45 GLN B N 1
ATOM 1488 C CA . GLN B 1 45 ? -1.842 3.948 13.117 1 97.84 45 GLN B CA 1
ATOM 1489 C C . GLN B 1 45 ? -3.119 4.762 12.93 1 97.84 45 GLN B C 1
ATOM 1491 O O . GLN B 1 45 ? -3.64 4.863 11.817 1 97.84 45 GLN B O 1
ATOM 1496 N N . TYR B 1 46 ? -3.613 5.357 14.034 1 98.82 46 TYR B N 1
ATOM 1497 C CA . TYR B 1 46 ? -4.888 6.063 13.975 1 98.82 46 TYR B CA 1
ATOM 1498 C C . TYR B 1 46 ? -4.755 7.475 14.531 1 98.82 46 TYR B C 1
ATOM 1500 O O . TYR B 1 46 ? -3.793 7.784 15.237 1 98.82 46 TYR B O 1
ATOM 1508 N N . TYR B 1 47 ? -5.728 8.256 14.251 1 98.8 47 TYR B N 1
ATOM 1509 C CA . TYR B 1 47 ? -5.698 9.672 14.598 1 98.8 47 TYR B CA 1
ATOM 1510 C C . TYR B 1 47 ? -5.58 9.862 16.106 1 98.8 47 TYR B C 1
ATOM 1512 O O . TYR B 1 47 ? -5.077 10.887 16.571 1 98.8 47 TYR B O 1
ATOM 1520 N N . SER B 1 48 ? -6.078 8.915 16.876 1 98.75 48 SER B N 1
ATOM 1521 C CA . SER B 1 48 ? -5.979 8.999 18.329 1 98.75 48 SER B CA 1
ATOM 1522 C C . SER B 1 48 ? -4.523 9.065 18.78 1 98.75 48 SER B C 1
ATOM 1524 O O . SER B 1 48 ? -4.238 9.435 19.921 1 98.75 48 SER B O 1
ATOM 1526 N N . HIS B 1 49 ? -3.551 8.704 17.925 1 98.72 49 HIS B N 1
ATOM 1527 C CA . HIS B 1 49 ? -2.133 8.759 18.261 1 98.72 49 HIS B CA 1
ATOM 1528 C C . HIS B 1 49 ? -1.562 10.151 18.013 1 98.72 49 HIS B C 1
ATOM 1530 O O . HIS B 1 49 ? -0.436 10.446 18.42 1 98.72 49 HIS B O 1
ATOM 1536 N N . VAL B 1 50 ? -2.284 11 17.29 1 98.72 50 VAL B N 1
ATOM 1537 C CA . VAL B 1 50 ? -1.837 12.354 16.982 1 98.72 50 VAL B CA 1
ATOM 1538 C C . VAL B 1 50 ? -2.089 13.267 18.18 1 98.72 50 VAL B C 1
ATOM 1540 O O . VAL B 1 50 ? -3.199 13.307 18.715 1 98.72 50 VAL B O 1
ATOM 1543 N N . THR B 1 51 ? -1.117 13.952 18.566 1 98.53 51 THR B N 1
ATOM 1544 C CA . THR B 1 51 ? -1.223 14.87 19.695 1 98.53 51 THR B CA 1
ATOM 1545 C C . THR B 1 51 ? -0.735 16.263 19.307 1 98.53 51 THR B C 1
ATOM 1547 O O . THR B 1 51 ? -0.149 16.446 18.238 1 98.53 51 THR B O 1
ATOM 1550 N N . ASN B 1 52 ? -1.083 17.26 20.188 1 98.74 52 ASN B N 1
ATOM 1551 C CA . ASN B 1 52 ? -0.56 18.62 20.103 1 98.74 52 ASN B CA 1
ATOM 1552 C C . ASN B 1 52 ? -0.926 19.28 18.777 1 98.74 52 ASN B C 1
ATOM 1554 O O . ASN B 1 52 ? -0.078 19.897 18.131 1 98.74 52 ASN B O 1
ATOM 1558 N N . GLU B 1 53 ? -2.164 19.011 18.321 1 98.72 53 GLU B N 1
ATOM 1559 C CA . GLU B 1 53 ? -2.688 19.854 17.25 1 98.72 53 GLU B CA 1
ATOM 1560 C C . GLU B 1 53 ? -2.618 21.331 17.626 1 98.72 53 GLU B C 1
ATOM 1562 O O . GLU B 1 53 ? -2.913 21.703 18.764 1 98.72 53 GLU B O 1
ATOM 1567 N N . ILE B 1 54 ? -2.31 22.095 16.639 1 98.5 54 ILE B N 1
ATOM 1568 C CA . ILE B 1 54 ? -2.138 23.513 16.932 1 98.5 54 ILE B CA 1
ATOM 1569 C C . ILE B 1 54 ? -3.499 24.157 17.185 1 98.5 54 ILE B C 1
ATOM 1571 O O . ILE B 1 54 ? -4.538 23.569 16.877 1 98.5 54 ILE B O 1
ATOM 1575 N N . THR B 1 55 ? -3.444 25.296 17.782 1 97.07 55 THR B N 1
ATOM 1576 C CA . THR B 1 55 ? -4.552 26.242 17.854 1 97.07 55 THR B CA 1
ATOM 1577 C C . THR B 1 55 ? -4.121 27.618 17.355 1 97.07 55 THR B C 1
ATOM 1579 O O . THR B 1 55 ? -2.927 27.921 17.308 1 97.07 55 THR B O 1
ATOM 1582 N N . GLY B 1 56 ? -5.016 28.402 16.871 1 96.23 56 GLY B N 1
ATOM 1583 C CA . GLY B 1 56 ? -4.7 29.747 16.417 1 96.23 56 GLY B CA 1
ATOM 1584 C C . GLY B 1 56 ? -5.801 30.368 15.578 1 96.23 56 GLY B C 1
ATOM 1585 O O . GLY B 1 56 ? -6.726 29.676 15.149 1 96.23 56 GLY B O 1
ATOM 1586 N N . THR B 1 57 ? -5.665 31.683 15.352 1 97.66 57 THR B N 1
ATOM 1587 C CA . THR B 1 57 ? -6.606 32.381 14.482 1 97.66 57 THR B CA 1
ATOM 1588 C C . THR B 1 57 ? -6.49 31.877 13.047 1 97.66 57 THR B C 1
ATOM 1590 O O . THR B 1 57 ? -5.384 31.671 12.542 1 97.66 57 THR B O 1
ATOM 1593 N N . GLY B 1 58 ? -7.605 31.572 12.411 1 97.69 58 GLY B N 1
ATOM 1594 C CA . GLY B 1 58 ? -7.605 31.13 11.026 1 97.69 58 GLY B CA 1
ATOM 1595 C C . GLY B 1 58 ? -7.414 29.633 10.877 1 97.69 58 GLY B C 1
ATOM 1596 O O . GLY B 1 58 ? -7.362 29.116 9.759 1 97.69 58 GLY B O 1
ATOM 1597 N N . TYR B 1 59 ? -7.208 29.006 11.993 1 97.83 59 TYR B N 1
ATOM 1598 C CA . TYR B 1 59 ? -7.105 27.551 12.011 1 97.83 59 TYR B CA 1
ATOM 1599 C C . TYR B 1 59 ? -8.337 26.926 12.655 1 97.83 59 TYR B C 1
ATOM 1601 O O . TYR B 1 59 ? -8.762 27.346 13.734 1 97.83 59 TYR B O 1
ATOM 1609 N N . THR B 1 60 ? -8.93 26 11.993 1 96.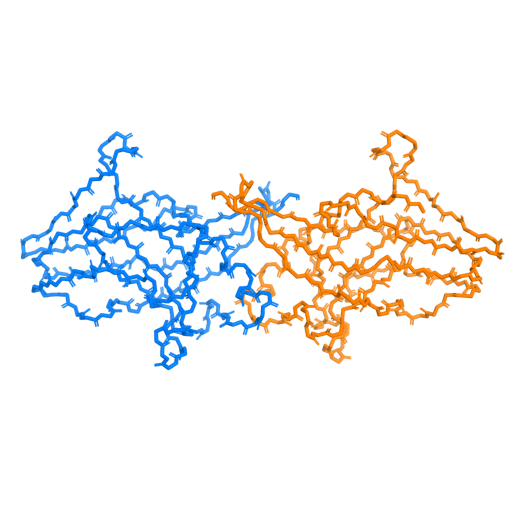05 60 THR B N 1
ATOM 1610 C CA . THR B 1 60 ? -10.062 25.258 12.535 1 96.05 60 THR B CA 1
ATOM 1611 C C . THR B 1 60 ? -9.611 23.907 13.084 1 96.05 60 THR B C 1
ATOM 1613 O O . THR B 1 60 ? -8.887 23.169 12.413 1 96.05 60 THR B O 1
ATOM 1616 N N . ALA B 1 61 ? -10.085 23.606 14.264 1 97.02 61 ALA B N 1
ATOM 1617 C CA . ALA B 1 61 ? -9.777 22.311 14.865 1 97.02 61 ALA B CA 1
ATOM 1618 C C . ALA B 1 61 ? -10.182 21.167 13.939 1 97.02 61 ALA B C 1
ATOM 1620 O O . ALA B 1 61 ? -11.258 21.197 13.338 1 97.02 61 ALA B O 1
ATOM 1621 N N . GLY B 1 62 ? -9.289 20.188 13.797 1 97.73 62 GLY B N 1
ATOM 1622 C CA . GLY B 1 62 ? -9.53 19.066 12.904 1 97.73 62 GLY B CA 1
ATOM 1623 C C . GLY B 1 62 ? -8.894 19.243 11.538 1 97.73 62 GLY B C 1
ATOM 1624 O O . GLY B 1 62 ? -8.873 18.311 10.732 1 97.73 62 GLY B O 1
ATOM 1625 N N . GLY B 1 63 ? -8.397 20.408 11.324 1 97.98 63 GLY B N 1
ATOM 1626 C CA . GLY B 1 63 ? -7.605 20.637 10.126 1 97.98 63 GLY B CA 1
ATOM 1627 C C . GLY B 1 63 ? -8.449 20.92 8.898 1 97.98 63 GLY B C 1
ATOM 1628 O O . GLY B 1 63 ? -9.594 21.361 9.013 1 97.98 63 GLY B O 1
ATOM 1629 N N . LEU B 1 64 ? -7.877 20.765 7.797 1 98.17 64 LEU B N 1
ATOM 1630 C CA . LEU B 1 64 ? -8.449 21.108 6.5 1 98.17 64 LEU B CA 1
ATOM 1631 C C . LEU B 1 64 ? -8.717 19.854 5.675 1 98.17 64 LEU B C 1
ATOM 1633 O O . LEU B 1 64 ? -7.885 18.945 5.631 1 98.17 64 LEU B O 1
ATOM 1637 N N . THR B 1 65 ? -9.91 19.832 5.044 1 98.56 65 THR B N 1
ATOM 1638 C CA . THR B 1 65 ? -10.189 18.774 4.08 1 98.56 65 THR B CA 1
ATOM 1639 C C . THR B 1 65 ? -9.373 18.973 2.806 1 98.56 65 THR B C 1
ATOM 1641 O O . THR B 1 65 ? -9.35 20.07 2.242 1 98.56 65 THR B O 1
ATOM 1644 N N . LEU B 1 66 ? -8.67 17.922 2.404 1 98.04 66 LEU B N 1
ATOM 1645 C CA . LEU B 1 66 ? -7.926 17.988 1.151 1 98.04 66 LEU B CA 1
ATOM 1646 C C . LEU B 1 66 ? -8.868 17.905 -0.045 1 98.04 66 LEU B C 1
ATOM 1648 O O . LEU B 1 66 ? -9.836 17.141 -0.027 1 98.04 66 LEU B O 1
ATOM 1652 N N . VAL B 1 67 ? -8.518 18.695 -0.987 1 97.43 67 VAL B N 1
ATOM 1653 C CA . VAL B 1 67 ? -9.243 18.639 -2.252 1 97.43 67 VAL B CA 1
ATOM 1654 C C . VAL B 1 67 ? -8.318 18.13 -3.356 1 97.43 67 VAL B C 1
ATOM 1656 O O . VAL B 1 67 ? -7.094 18.223 -3.24 1 97.43 67 VAL B O 1
ATOM 1659 N N . GLY B 1 68 ? -8.924 17.509 -4.32 1 97.49 68 GLY B N 1
ATOM 1660 C CA . GLY B 1 68 ? -8.138 17.046 -5.452 1 97.49 68 GLY B CA 1
ATOM 1661 C C . GLY B 1 68 ? -7.252 15.86 -5.118 1 97.49 68 GLY B C 1
ATOM 1662 O O . GLY B 1 68 ? -6.155 15.725 -5.663 1 97.49 68 GLY B O 1
ATOM 1663 N N . ALA B 1 69 ? -7.609 15.041 -4.147 1 96.75 69 ALA B N 1
ATOM 1664 C CA . ALA B 1 69 ? -6.851 13.839 -3.807 1 96.75 69 ALA B CA 1
ATOM 1665 C C . ALA B 1 69 ? -6.768 12.888 -4.997 1 96.75 69 ALA B C 1
ATOM 1667 O O . ALA B 1 69 ? -7.783 12.58 -5.626 1 96.75 69 ALA B O 1
ATOM 1668 N N . VAL B 1 70 ?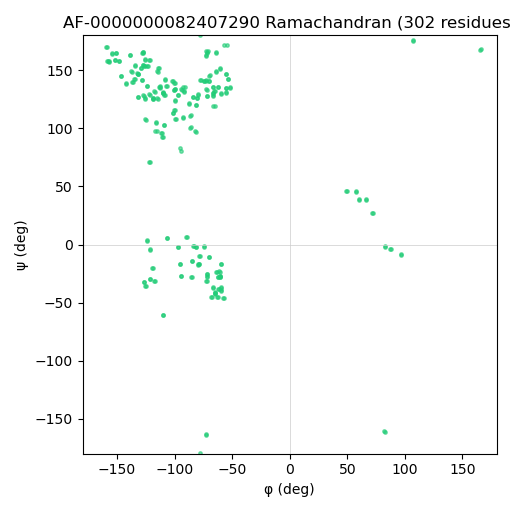 -5.598 12.494 -5.26 1 96.16 70 VAL B N 1
ATOM 1669 C CA . VAL B 1 70 ? -5.398 11.637 -6.424 1 96.16 70 VAL B CA 1
ATOM 1670 C C . VAL B 1 70 ? -4.266 10.649 -6.149 1 96.16 70 VAL B C 1
ATOM 1672 O O . VAL B 1 70 ? -3.302 10.978 -5.454 1 96.16 70 VAL B O 1
ATOM 1675 N N . VAL B 1 71 ? -4.419 9.444 -6.683 1 96.18 71 VAL B N 1
ATOM 1676 C CA . VAL B 1 71 ? -3.388 8.412 -6.67 1 96.18 71 VAL B CA 1
ATOM 1677 C C . VAL B 1 71 ? -2.843 8.208 -8.081 1 96.18 71 VAL B C 1
ATOM 1679 O O . VAL B 1 71 ? -3.612 8.088 -9.039 1 96.18 71 VAL B O 1
ATOM 1682 N N . SER B 1 72 ? -1.6 8.219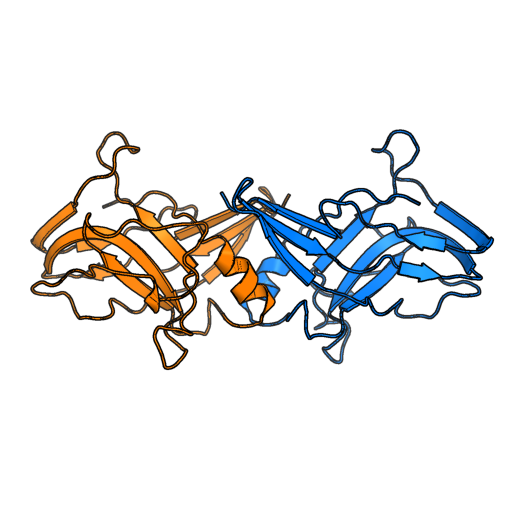 -8.169 1 95.16 72 SER B N 1
ATOM 1683 C CA . SER B 1 72 ? -0.999 7.937 -9.468 1 95.16 72 SER B CA 1
ATOM 1684 C C . SER B 1 72 ? 0.123 6.912 -9.348 1 95.16 72 SER B C 1
ATOM 1686 O O . SER B 1 72 ? 0.772 6.814 -8.305 1 95.16 72 SER B O 1
ATOM 1688 N N . TYR B 1 73 ? 0.258 6.12 -10.374 1 94.85 73 TYR B N 1
ATOM 1689 C CA . TYR B 1 73 ? 1.367 5.186 -10.526 1 94.85 73 TYR B CA 1
ATOM 1690 C C . TYR B 1 73 ? 2.24 5.564 -11.717 1 94.85 73 TYR B C 1
ATOM 1692 O O . TYR B 1 73 ? 1.731 5.816 -12.812 1 94.85 73 TYR B O 1
ATOM 1700 N N . ASP B 1 74 ? 3.537 5.724 -11.434 1 94.01 74 ASP B N 1
ATOM 1701 C CA . ASP B 1 74 ? 4.506 5.999 -12.491 1 94.01 74 ASP B CA 1
ATOM 1702 C C . ASP B 1 74 ? 5.278 4.737 -12.87 1 94.01 74 ASP B C 1
ATOM 1704 O O . ASP B 1 74 ? 6.139 4.28 -12.115 1 94.01 74 ASP B O 1
ATOM 1708 N N . ALA B 1 75 ? 5.096 4.206 -14.085 1 92.45 75 ALA B N 1
ATOM 1709 C CA . ALA B 1 75 ? 5.674 2.943 -14.537 1 92.45 75 ALA B CA 1
ATOM 1710 C C . ALA B 1 75 ? 7.177 3.079 -14.766 1 92.45 75 ALA B C 1
ATOM 1712 O O . ALA B 1 75 ? 7.917 2.096 -14.677 1 92.45 75 ALA B O 1
ATOM 1713 N N . ALA B 1 76 ? 7.607 4.282 -15.039 1 93.09 76 ALA B N 1
ATOM 1714 C CA . ALA B 1 76 ? 9.024 4.5 -15.318 1 93.09 76 ALA B CA 1
ATOM 1715 C C . ALA B 1 76 ? 9.861 4.365 -14.049 1 93.09 76 ALA B C 1
ATOM 1717 O O . ALA B 1 76 ? 11.015 3.934 -14.102 1 93.09 76 ALA B O 1
ATOM 1718 N N . THR B 1 77 ? 9.337 4.628 -12.874 1 91.41 77 THR B N 1
ATOM 1719 C CA . THR B 1 77 ? 10.09 4.624 -11.625 1 91.41 77 THR B CA 1
ATOM 1720 C C . THR B 1 77 ? 9.502 3.616 -10.642 1 91.41 77 THR B C 1
ATOM 1722 O O . THR B 1 77 ? 10.044 3.414 -9.554 1 91.41 77 THR B O 1
ATOM 1725 N N . ASN B 1 78 ? 8.367 2.962 -10.992 1 92.03 78 ASN B N 1
ATOM 1726 C CA . ASN B 1 78 ? 7.643 2.038 -10.124 1 92.03 78 ASN B CA 1
ATOM 1727 C C . ASN B 1 78 ? 7.231 2.706 -8.815 1 92.03 78 ASN B C 1
ATOM 1729 O O . ASN B 1 78 ? 7.406 2.132 -7.739 1 92.03 78 ASN B O 1
ATOM 1733 N N . LYS B 1 79 ? 6.665 3.965 -8.947 1 92.89 79 LYS B N 1
ATOM 1734 C CA . LYS B 1 79 ? 6.287 4.696 -7.74 1 92.89 79 LYS B CA 1
ATOM 1735 C C . LYS B 1 79 ? 4.784 4.954 -7.702 1 92.89 79 LYS B C 1
ATOM 1737 O O . LYS B 1 79 ? 4.179 5.286 -8.723 1 92.89 79 LYS B O 1
ATOM 1742 N N . ILE B 1 80 ? 4.231 4.657 -6.581 1 93.48 80 ILE B N 1
ATOM 1743 C CA . ILE B 1 80 ? 2.887 5.149 -6.296 1 93.48 80 ILE B CA 1
ATOM 1744 C C . ILE B 1 80 ? 2.972 6.479 -5.551 1 93.48 80 ILE B C 1
ATOM 1746 O O . ILE B 1 80 ? 3.791 6.638 -4.642 1 93.48 80 ILE B O 1
ATOM 1750 N N . LYS B 1 81 ? 2.181 7.402 -5.948 1 94.65 81 LYS B N 1
ATOM 1751 C CA . LYS B 1 81 ? 2.181 8.758 -5.407 1 94.65 81 LYS B CA 1
ATOM 1752 C C . LYS B 1 81 ? 0.782 9.169 -4.955 1 94.65 81 LYS B C 1
ATOM 1754 O O . LYS B 1 81 ? -0.195 8.966 -5.679 1 94.65 81 LYS B O 1
ATOM 1759 N N . LEU B 1 82 ? 0.712 9.638 -3.744 1 97.38 82 LEU B N 1
ATOM 1760 C CA . LEU B 1 82 ? -0.492 10.308 -3.264 1 97.38 82 LEU B CA 1
ATOM 1761 C C . LEU B 1 82 ? -0.351 11.822 -3.373 1 97.38 82 LEU B C 1
ATOM 1763 O O . LEU B 1 82 ? 0.658 12.389 -2.947 1 97.38 82 LEU B O 1
ATOM 1767 N N . ASP B 1 83 ? -1.321 12.413 -3.982 1 96.83 83 ASP B N 1
ATOM 1768 C CA . ASP B 1 83 ? -1.239 13.855 -4.195 1 96.83 83 ASP B CA 1
ATOM 1769 C C . ASP B 1 83 ? -2.589 14.524 -3.951 1 96.83 83 ASP B C 1
ATOM 1771 O O . ASP B 1 83 ? -3.616 13.848 -3.861 1 96.83 83 ASP B O 1
ATOM 1775 N N . ALA B 1 84 ? -2.584 15.802 -3.784 1 97.51 84 ALA B N 1
ATOM 1776 C CA . ALA B 1 84 ? -3.757 16.654 -3.606 1 97.51 84 ALA B CA 1
ATOM 1777 C C . ALA B 1 84 ? -3.433 18.109 -3.933 1 97.51 84 ALA B C 1
ATOM 1779 O O . ALA B 1 84 ? -2.281 18.445 -4.219 1 97.51 84 ALA B O 1
ATOM 1780 N N . ASP B 1 85 ? -4.406 18.936 -4.013 1 97.4 85 ASP B N 1
ATOM 1781 C CA . ASP B 1 85 ? -4.166 20.372 -4.118 1 97.4 85 ASP B CA 1
ATOM 1782 C C . ASP B 1 85 ? -3.482 20.908 -2.862 1 97.4 85 ASP B C 1
ATOM 1784 O O . ASP B 1 85 ? -3.658 20.361 -1.771 1 97.4 85 ASP B O 1
ATOM 1788 N N . ASP B 1 86 ? -2.682 21.934 -3.038 1 96.65 86 ASP B N 1
ATOM 1789 C CA . ASP B 1 86 ? -2.022 22.56 -1.897 1 96.65 86 ASP B CA 1
ATOM 1790 C C . ASP B 1 86 ? -3.039 23.001 -0.847 1 96.65 86 ASP B C 1
ATOM 1792 O O . ASP B 1 86 ? -4.176 23.342 -1.181 1 96.65 86 ASP B O 1
ATOM 1796 N N . ALA B 1 87 ? -2.659 22.937 0.364 1 96.08 87 ALA B N 1
ATOM 1797 C CA . ALA B 1 87 ? -3.512 23.344 1.477 1 96.08 87 ALA B CA 1
ATOM 1798 C C . ALA B 1 87 ? -3.149 24.744 1.964 1 96.08 87 ALA B C 1
ATOM 1800 O O . ALA B 1 87 ? -1.969 25.096 2.035 1 96.08 87 ALA B O 1
ATOM 1801 N N . SER B 1 88 ? -4.154 25.479 2.254 1 96.33 88 SER B N 1
ATOM 1802 C CA . SER B 1 88 ? -3.885 26.847 2.683 1 96.33 88 SER B CA 1
ATOM 1803 C C . SER B 1 88 ? -4.843 27.278 3.788 1 96.33 88 SER B C 1
ATOM 1805 O O . SER B 1 88 ? -6.04 26.988 3.728 1 96.33 88 SER B O 1
ATOM 1807 N N . TRP B 1 89 ? -4.274 27.97 4.747 1 97.17 89 TRP B N 1
ATOM 1808 C CA . TRP B 1 89 ? -4.991 28.766 5.737 1 97.17 89 TRP B CA 1
ATOM 1809 C C . TRP B 1 89 ? -4.735 30.255 5.528 1 97.17 89 TRP B C 1
ATOM 1811 O O . TRP B 1 89 ? -3.683 30.77 5.912 1 97.17 89 TRP B O 1
ATOM 1821 N N . PRO B 1 90 ? -5.571 30.955 4.845 1 96.08 90 PRO B N 1
ATOM 1822 C CA . PRO B 1 90 ? -5.273 32.269 4.27 1 96.08 90 PRO B CA 1
ATOM 1823 C C . PRO B 1 90 ? -4.997 33.33 5.334 1 96.08 90 PRO B C 1
ATOM 1825 O O . PRO B 1 90 ? -4.241 34.273 5.088 1 96.08 90 PRO B O 1
ATOM 1828 N N . ASP B 1 91 ? -5.691 33.444 6.462 1 96.26 91 ASP B N 1
ATOM 1829 C CA . ASP B 1 91 ? -5.517 34.47 7.485 1 96.26 91 ASP B CA 1
ATOM 1830 C C . ASP B 1 91 ? -5.201 33.845 8.842 1 96.26 91 ASP B C 1
ATOM 1832 O O . ASP B 1 91 ? -5.954 34.018 9.802 1 96.26 91 ASP B O 1
ATOM 1836 N N . ALA B 1 92 ? -3.936 33.341 8.794 1 97.2 92 ALA B N 1
ATOM 1837 C CA . ALA B 1 92 ? -3.632 32.514 9.959 1 97.2 92 ALA B CA 1
ATOM 1838 C C . ALA B 1 92 ? -2.642 33.213 10.885 1 97.2 92 ALA B C 1
ATOM 1840 O O . ALA B 1 92 ? -1.78 33.968 10.427 1 97.2 92 ALA B O 1
ATOM 1841 N N . THR B 1 93 ? -2.762 33.121 12.144 1 98.5 93 THR B N 1
ATOM 1842 C CA . THR B 1 93 ? -1.762 33.311 13.189 1 98.5 93 THR B CA 1
ATOM 1843 C C . THR B 1 93 ? -1.515 32.008 13.944 1 98.5 93 THR B C 1
ATOM 1845 O O . THR B 1 93 ? -2.329 31.603 14.776 1 98.5 93 THR B O 1
ATOM 1848 N N . LEU B 1 94 ? -0.428 31.261 13.557 1 97.77 94 LEU B N 1
ATOM 1849 C CA . LEU B 1 94 ? -0.161 29.921 14.069 1 97.77 94 LEU B CA 1
ATOM 1850 C C . LEU B 1 94 ? 1.313 29.562 13.91 1 97.77 94 LEU B C 1
ATOM 1852 O O . LEU B 1 94 ? 2.047 30.241 13.189 1 97.77 94 LEU B O 1
ATOM 1856 N N . THR B 1 95 ? 1.824 28.647 14.662 1 97.51 95 THR B N 1
ATOM 1857 C CA . THR B 1 95 ? 3.125 27.997 14.551 1 97.51 95 THR B CA 1
ATOM 1858 C C . THR B 1 95 ? 2.969 26.479 14.501 1 97.51 95 THR B C 1
ATOM 1860 O O . THR B 1 95 ? 2.296 25.891 15.35 1 97.51 95 THR B O 1
ATOM 1863 N N . ALA B 1 96 ? 3.536 25.894 13.458 1 97.26 96 ALA B N 1
ATOM 1864 C CA . ALA B 1 96 ? 3.427 24.448 13.285 1 97.26 96 ALA B CA 1
ATOM 1865 C C . ALA B 1 96 ? 4.776 23.836 12.92 1 97.26 96 ALA B C 1
ATOM 1867 O O . ALA B 1 96 ? 5.642 24.513 12.361 1 97.26 96 ALA B O 1
ATOM 1868 N N . ARG B 1 97 ? 4.963 22.532 13.254 1 96.86 97 ARG B N 1
ATOM 1869 C CA . ARG B 1 97 ? 6.169 21.773 12.939 1 96.86 97 ARG B CA 1
ATOM 1870 C C . ARG B 1 97 ? 5.855 20.606 12.009 1 96.86 97 ARG B C 1
ATOM 1872 O O . ARG B 1 97 ? 6.685 20.224 11.182 1 96.86 97 ARG B O 1
ATOM 1879 N N . HIS B 1 98 ? 4.657 20.055 12.133 1 97.4 98 HIS B N 1
ATOM 1880 C CA . HIS B 1 98 ? 4.274 18.867 11.378 1 97.4 98 HIS B CA 1
ATOM 1881 C C . HIS B 1 98 ? 2.913 19.05 10.716 1 97.4 98 HIS B C 1
ATOM 1883 O O . HIS B 1 98 ? 2.041 19.733 11.257 1 97.4 98 HIS B O 1
ATOM 1889 N N . ALA B 1 99 ? 2.732 18.5 9.616 1 97.95 99 ALA B N 1
ATOM 1890 C CA . ALA B 1 99 ? 1.436 18.241 8.995 1 97.95 99 ALA B CA 1
ATOM 1891 C C . ALA B 1 99 ? 1.126 16.747 8.974 1 97.95 99 ALA B C 1
ATOM 1893 O O . ALA B 1 99 ? 1.967 15.938 8.574 1 97.95 99 ALA B O 1
ATOM 1894 N N . VAL B 1 100 ? -0.024 16.333 9.406 1 98.59 100 VAL B N 1
ATOM 1895 C CA . VAL B 1 100 ? -0.429 14.933 9.454 1 98.59 100 VAL B CA 1
ATOM 1896 C C . VAL B 1 100 ? -1.651 14.717 8.563 1 98.59 100 VAL B C 1
ATOM 1898 O O . VAL B 1 100 ? -2.655 15.421 8.694 1 98.59 100 VAL B O 1
ATOM 1901 N N . ILE B 1 101 ? -1.568 13.8 7.667 1 98.7 101 ILE B N 1
ATOM 1902 C CA . ILE B 1 101 ? -2.653 13.437 6.761 1 98.7 101 ILE B CA 1
ATOM 1903 C C . ILE B 1 101 ? -3.343 12.171 7.263 1 98.7 101 ILE B C 1
ATOM 1905 O O . ILE B 1 101 ? -2.68 11.192 7.613 1 98.7 101 ILE B O 1
ATOM 1909 N N . PHE B 1 102 ? -4.636 12.208 7.281 1 98.87 102 PHE B N 1
ATOM 1910 C CA . PHE B 1 102 ? -5.378 11.07 7.811 1 98.87 102 PHE B CA 1
ATOM 1911 C C . PHE B 1 102 ? -6.749 10.964 7.155 1 98.87 102 PHE B C 1
ATOM 1913 O O . PHE B 1 102 ? -7.208 11.908 6.508 1 98.87 102 PHE B O 1
ATOM 1920 N N . ASP B 1 103 ? -7.356 9.863 7.179 1 98.81 103 ASP B N 1
ATOM 1921 C CA . ASP B 1 103 ? -8.713 9.637 6.69 1 98.81 103 ASP B CA 1
ATOM 1922 C C . ASP B 1 103 ? -9.745 9.954 7.769 1 98.81 103 ASP B C 1
ATOM 1924 O O . ASP B 1 103 ? -9.871 9.218 8.751 1 98.81 103 ASP B O 1
ATOM 1928 N N . ASN B 1 104 ? -10.486 10.982 7.595 1 98.79 104 ASN B N 1
ATOM 1929 C CA . ASN B 1 104 ? -11.439 11.473 8.585 1 98.79 104 ASN B CA 1
ATOM 1930 C C . ASN B 1 104 ? -12.811 10.829 8.409 1 98.79 104 ASN B C 1
ATOM 1932 O O . ASN B 1 104 ? -13.776 11.226 9.065 1 98.79 104 ASN B O 1
ATOM 1936 N N . THR B 1 105 ? -12.97 9.865 7.544 1 98.41 105 THR B N 1
ATOM 1937 C CA . THR B 1 105 ? -14.268 9.287 7.211 1 98.41 105 THR B CA 1
ATOM 1938 C C . THR B 1 105 ? -14.837 8.516 8.398 1 98.41 105 THR B C 1
ATOM 1940 O O . THR B 1 105 ? -16.023 8.635 8.711 1 98.41 105 THR B O 1
ATOM 1943 N N . PRO B 1 106 ? -14.017 7.663 9.096 1 97.8 106 PRO B N 1
ATOM 1944 C CA . PRO B 1 106 ? -14.602 6.962 10.241 1 97.8 106 PRO B CA 1
ATOM 1945 C C . PRO B 1 106 ? -15.04 7.911 11.354 1 97.8 106 PRO B C 1
ATOM 1947 O O . PRO B 1 106 ? -14.612 9.068 11.387 1 97.8 106 PRO B O 1
ATOM 1950 N N . SER B 1 107 ? -15.792 7.501 12.271 1 97.2 107 SER B N 1
ATOM 1951 C CA . SER B 1 107 ? -16.524 8.361 13.195 1 97.2 107 SER B CA 1
ATOM 1952 C C . SER B 1 107 ? -15.659 8.751 14.389 1 97.2 107 SER B C 1
ATOM 1954 O O . SER B 1 107 ? -15.872 9.801 14.999 1 97.2 107 SER B O 1
ATOM 1956 N N . THR B 1 108 ? -14.672 7.881 14.746 1 98.14 108 THR B N 1
ATOM 1957 C CA . THR B 1 108 ? -13.916 8.174 15.958 1 98.14 108 THR B CA 1
ATOM 1958 C C . THR B 1 108 ? -12.425 8.287 15.652 1 98.14 108 THR B C 1
ATOM 1960 O O . THR B 1 108 ? -11.941 7.708 14.677 1 98.14 108 THR B O 1
ATOM 1963 N N . ALA B 1 109 ? -11.668 8.948 16.506 1 98.3 109 ALA B N 1
ATOM 1964 C CA . ALA B 1 109 ? -10.229 9.147 16.351 1 98.3 109 ALA B CA 1
ATOM 1965 C C . ALA B 1 109 ? -9.486 7.815 16.361 1 98.3 109 ALA B C 1
ATOM 1967 O O . ALA B 1 109 ? -8.45 7.669 15.707 1 98.3 109 ALA B O 1
ATOM 1968 N N . ALA B 1 110 ? -10.034 6.79 17.033 1 98.16 110 ALA B N 1
ATOM 1969 C CA . ALA B 1 110 ? -9.386 5.491 17.193 1 98.16 110 ALA B CA 1
ATOM 1970 C C . ALA B 1 110 ? -9.529 4.646 15.93 1 98.16 110 ALA B C 1
ATOM 1972 O O . ALA B 1 110 ? -8.869 3.614 15.787 1 98.16 110 ALA B O 1
ATOM 1973 N N . THR B 1 111 ? -10.353 5.072 14.964 1 98.14 111 THR B N 1
ATOM 1974 C CA . THR B 1 111 ? -10.572 4.285 13.755 1 98.14 111 THR B CA 1
ATOM 1975 C C . THR B 1 111 ? -10.262 5.11 12.51 1 98.14 111 THR B C 1
ATOM 1977 O O . THR B 1 111 ? -10.503 4.663 11.387 1 98.14 111 THR B O 1
ATOM 1980 N N . LYS B 1 112 ? -9.784 6.375 12.665 1 98.75 112 LYS B N 1
ATOM 1981 C CA . LYS B 1 112 ? -9.351 7.218 11.555 1 98.75 112 LYS B CA 1
ATOM 1982 C C . LYS B 1 112 ? -7.896 6.941 11.189 1 98.75 112 LYS B C 1
ATOM 1984 O O . LYS B 1 112 ? -6.981 7.379 11.89 1 98.75 112 LYS B O 1
ATOM 1989 N N . PRO B 1 113 ? -7.691 6.188 10.151 1 98.73 113 PRO B N 1
ATOM 1990 C CA . PRO B 1 113 ? -6.324 5.78 9.816 1 98.73 113 PRO B CA 1
ATOM 1991 C C . PRO B 1 113 ? -5.421 6.964 9.478 1 98.73 113 PRO B C 1
ATOM 1993 O O . PRO B 1 113 ? -5.833 7.873 8.753 1 98.73 113 PRO B O 1
ATOM 1996 N N . LEU B 1 114 ? -4.189 6.896 10.053 1 98.75 114 LEU B N 1
ATOM 1997 C CA . LEU B 1 114 ? -3.131 7.81 9.64 1 98.75 114 LEU B CA 1
ATOM 1998 C C . LEU B 1 114 ? -2.523 7.373 8.311 1 98.75 114 LEU B C 1
ATOM 2000 O O . LEU B 1 114 ? -2.38 6.176 8.053 1 98.75 114 LEU B O 1
ATOM 2004 N N . ILE B 1 115 ? -2.214 8.307 7.503 1 98.37 115 ILE B N 1
ATOM 2005 C CA . ILE B 1 115 ? -1.69 8.01 6.174 1 98.37 115 ILE B CA 1
ATOM 2006 C C . ILE B 1 115 ? -0.216 8.405 6.101 1 98.37 115 ILE B C 1
ATOM 2008 O O . ILE B 1 115 ? 0.66 7.541 6.018 1 98.37 115 ILE B O 1
ATOM 2012 N N . ALA B 1 116 ? 0.136 9.631 6.299 1 98.08 116 ALA B N 1
ATOM 2013 C CA . ALA B 1 116 ? 1.489 10.167 6.177 1 98.08 116 ALA B CA 1
ATOM 2014 C C . ALA B 1 116 ? 1.668 11.408 7.047 1 98.08 116 ALA B C 1
ATOM 2016 O O . ALA B 1 116 ? 0.69 11.972 7.543 1 98.08 116 ALA B O 1
ATOM 2017 N N . PHE B 1 117 ? 2.911 11.762 7.241 1 97.64 117 PHE B N 1
ATOM 2018 C CA . PHE B 1 117 ? 3.228 13.019 7.91 1 97.64 117 PHE B CA 1
ATOM 2019 C C . PHE B 1 117 ? 4.382 13.728 7.212 1 97.64 117 PHE B C 1
ATOM 2021 O O . PHE B 1 117 ? 5.231 13.082 6.592 1 97.64 117 PHE B O 1
ATOM 2028 N N . VAL B 1 118 ? 4.323 14.998 7.287 1 96.29 118 VAL B N 1
ATOM 2029 C CA . VAL B 1 118 ? 5.388 15.863 6.792 1 96.29 118 VAL B CA 1
ATOM 2030 C C . VAL B 1 118 ? 5.96 16.69 7.942 1 96.29 118 VAL B C 1
ATOM 2032 O O . VAL B 1 118 ? 5.215 17.351 8.669 1 96.29 118 VAL B O 1
ATOM 2035 N N . THR B 1 119 ? 7.195 16.594 8.107 1 95.76 119 THR B N 1
ATOM 2036 C CA . THR B 1 119 ? 7.9 17.468 9.038 1 95.76 119 THR B CA 1
ATOM 2037 C C . THR B 1 119 ? 8.579 18.615 8.294 1 95.76 119 THR B C 1
ATOM 2039 O O . THR B 1 119 ? 9.337 18.387 7.35 1 95.76 119 THR B O 1
ATOM 2042 N N . PHE B 1 120 ? 8.237 19.794 8.721 1 95.1 120 PHE B N 1
ATOM 2043 C CA . PHE B 1 120 ? 8.79 20.961 8.045 1 95.1 120 PHE B CA 1
ATOM 2044 C C . PHE B 1 120 ? 10.277 21.106 8.343 1 95.1 120 PHE B C 1
ATOM 2046 O O . PHE B 1 120 ? 10.723 20.824 9.457 1 95.1 120 PHE B O 1
ATOM 2053 N N . THR B 1 121 ? 10.959 21.478 7.326 1 90.32 121 THR B N 1
ATOM 2054 C CA . THR B 1 121 ? 12.404 21.608 7.482 1 90.32 121 THR B CA 1
ATOM 2055 C C . THR B 1 121 ? 12.863 23.015 7.111 1 90.32 121 THR B C 1
ATOM 2057 O O . THR B 1 121 ? 12.184 23.717 6.359 1 90.32 121 THR B O 1
ATOM 2060 N N . GLY B 1 122 ? 13.908 23.429 7.647 1 82.35 122 GLY B N 1
ATOM 2061 C CA . GLY B 1 122 ? 14.501 24.719 7.332 1 82.35 122 GLY B CA 1
ATOM 2062 C C . GLY B 1 122 ? 15.156 24.757 5.964 1 82.35 122 GLY B C 1
ATOM 2063 O O . GLY B 1 122 ? 14.815 23.963 5.085 1 82.35 122 GLY B O 1
ATOM 2064 N N . VAL B 1 123 ? 16.014 25.782 5.764 1 79.07 123 VAL B N 1
ATOM 2065 C CA . VAL B 1 123 ? 16.674 26.037 4.487 1 79.07 123 VAL B CA 1
ATOM 2066 C C . VAL B 1 123 ? 17.6 24.873 4.143 1 79.07 123 VAL B C 1
ATOM 2068 O O . VAL B 1 123 ? 17.895 24.632 2.97 1 79.07 123 VAL B O 1
ATOM 2071 N N . ASP B 1 124 ? 18.011 24.158 5.21 1 76.37 124 ASP B N 1
ATOM 2072 C CA . ASP B 1 124 ? 18.938 23.051 4.995 1 76.37 124 ASP B CA 1
ATOM 2073 C C . ASP B 1 124 ? 18.203 21.808 4.496 1 76.37 124 ASP B C 1
ATOM 2075 O O . ASP B 1 124 ? 18.833 20.842 4.06 1 76.37 124 ASP B O 1
ATOM 2079 N N . GLY B 1 125 ? 16.832 21.773 4.68 1 77.28 125 GLY B N 1
ATOM 2080 C CA . GLY B 1 125 ? 16.011 20.689 4.164 1 77.28 125 GLY B CA 1
ATOM 2081 C C . GLY B 1 125 ? 15.992 19.473 5.07 1 77.28 125 GLY B C 1
ATOM 2082 O O . GLY B 1 125 ? 15.347 18.47 4.757 1 77.28 125 GLY B O 1
ATOM 2083 N N . VAL B 1 126 ? 16.694 19.493 6.139 1 81.6 126 VAL B N 1
ATOM 2084 C CA . VAL B 1 126 ? 16.823 18.284 6.946 1 81.6 126 VAL B CA 1
ATOM 2085 C C . VAL B 1 126 ? 16.396 18.573 8.383 1 81.6 126 VAL B C 1
ATOM 2087 O O . VAL B 1 126 ? 15.74 17.746 9.021 1 81.6 126 VAL B O 1
ATOM 2090 N N . THR B 1 127 ? 16.69 19.796 8.899 1 88.8 127 THR B N 1
ATOM 2091 C CA . THR B 1 127 ? 16.443 20.12 10.3 1 88.8 127 THR B CA 1
ATOM 2092 C C . THR B 1 127 ? 14.98 20.492 10.52 1 88.8 127 THR B C 1
ATOM 2094 O O . THR B 1 127 ? 14.481 21.448 9.924 1 88.8 127 THR B O 1
ATOM 2097 N N . PRO B 1 128 ? 14.354 19.709 11.373 1 93.16 128 PRO B N 1
ATOM 2098 C CA . PRO B 1 128 ? 12.975 20.1 11.676 1 93.16 128 PRO B CA 1
ATOM 2099 C C . PRO B 1 128 ? 12.867 21.534 12.19 1 93.16 128 PRO B C 1
ATOM 2101 O O . PRO B 1 128 ? 13.638 21.941 13.062 1 93.16 128 PRO B O 1
ATOM 2104 N N . THR B 1 129 ? 12.002 22.301 11.647 1 94.83 129 THR B N 1
ATOM 2105 C CA . THR B 1 129 ? 11.864 23.718 11.963 1 94.83 129 THR B CA 1
ATOM 2106 C C . THR B 1 129 ? 10.393 24.097 12.115 1 94.83 129 THR B C 1
ATOM 2108 O O . THR B 1 129 ? 9.546 23.638 11.346 1 94.83 129 THR B O 1
ATOM 2111 N N . ASP B 1 130 ? 10.173 24.938 13.11 1 96.13 130 ASP B N 1
ATOM 2112 C CA . ASP B 1 130 ? 8.842 25.525 13.234 1 96.13 130 ASP B CA 1
ATOM 2113 C C . ASP B 1 130 ? 8.597 26.564 12.142 1 96.13 130 ASP B C 1
ATOM 2115 O O . ASP B 1 130 ? 9.465 27.392 11.859 1 96.13 130 ASP B O 1
ATOM 2119 N N . ILE B 1 131 ? 7.465 26.476 11.537 1 95.46 131 ILE B N 1
ATOM 2120 C CA . ILE B 1 131 ? 7.034 27.491 10.581 1 95.46 131 ILE B CA 1
ATOM 2121 C C . ILE B 1 131 ? 5.823 28.239 11.134 1 95.46 131 ILE B C 1
ATOM 2123 O O . ILE B 1 131 ? 4.884 27.623 11.643 1 95.46 131 ILE B O 1
ATOM 2127 N N . SER B 1 132 ? 5.851 29.564 10.999 1 95.87 132 SER B N 1
ATOM 2128 C CA . SER B 1 132 ? 4.791 30.39 11.568 1 95.87 132 SER B CA 1
ATOM 2129 C C . SER B 1 132 ? 4.229 31.358 10.533 1 95.87 132 SER B C 1
ATOM 2131 O O . SER B 1 132 ? 4.884 31.653 9.531 1 95.87 132 SER B O 1
ATOM 2133 N N . ALA B 1 133 ? 3.022 31.656 10.75 1 96.33 133 ALA B N 1
ATOM 2134 C CA . ALA B 1 133 ? 2.344 32.748 10.056 1 96.33 133 ALA B CA 1
ATOM 2135 C C . ALA B 1 133 ? 1.668 33.691 11.047 1 96.33 133 ALA B C 1
ATOM 2137 O O . ALA B 1 133 ? 1.147 33.252 12.075 1 96.33 133 ALA B O 1
ATOM 2138 N N . THR B 1 134 ? 1.684 34.994 10.818 1 98.08 134 THR B N 1
ATOM 2139 C CA . THR B 1 134 ? 0.983 36.008 11.599 1 98.08 134 THR B CA 1
ATOM 2140 C C . THR B 1 134 ? 0.086 36.856 10.702 1 98.08 134 THR B C 1
ATOM 2142 O O . THR B 1 134 ? 0.574 37.694 9.941 1 98.08 134 THR B O 1
ATOM 2145 N N . ALA B 1 135 ? -1.142 36.566 10.9 1 97.69 135 ALA B N 1
ATOM 2146 C CA . ALA B 1 135 ? -2.158 37.235 10.092 1 97.69 135 ALA B CA 1
ATOM 2147 C C . ALA B 1 135 ? -1.81 37.166 8.607 1 97.69 135 ALA B C 1
ATOM 2149 O O . ALA B 1 135 ? -1.823 38.186 7.913 1 97.69 135 ALA B O 1
ATOM 2150 N N . ALA B 1 136 ? -1.429 36.04 8.143 1 97.03 136 ALA B N 1
ATOM 2151 C CA . ALA B 1 136 ? -0.975 35.781 6.779 1 97.03 136 ALA B CA 1
ATOM 2152 C C . ALA B 1 136 ? -1.285 34.347 6.361 1 97.03 136 ALA B C 1
ATOM 2154 O O . ALA B 1 136 ? -1.616 33.506 7.2 1 97.03 136 ALA B O 1
ATOM 2155 N N . PRO B 1 137 ? -1.193 34.117 5.044 1 96.52 137 PRO B N 1
ATOM 2156 C CA . PRO B 1 137 ? -1.44 32.743 4.599 1 96.52 137 PRO B CA 1
ATOM 2157 C C . PRO B 1 137 ? -0.373 31.765 5.082 1 96.52 137 PRO B C 1
ATOM 2159 O O . PRO B 1 137 ? 0.821 32.072 5.03 1 96.52 137 PRO B O 1
ATOM 2162 N N . PHE B 1 138 ? -0.811 30.72 5.673 1 96.13 138 PHE B N 1
ATOM 2163 C CA . PHE B 1 138 ? -0 29.531 5.905 1 96.13 138 PHE B CA 1
ATOM 2164 C C . PHE B 1 138 ? -0.309 28.454 4.872 1 96.13 138 PHE B C 1
ATOM 2166 O O . PHE B 1 138 ? -1.424 27.931 4.827 1 96.13 138 PHE B O 1
ATOM 2173 N N . GLN B 1 139 ? 0.651 28.076 4.019 1 95.37 139 GLN B N 1
ATOM 2174 C CA . GLN B 1 139 ? 0.377 27.181 2.899 1 95.37 139 GLN B CA 1
ATOM 2175 C C . GLN B 1 139 ? 1.28 25.952 2.944 1 95.37 139 GLN B C 1
ATOM 2177 O O . GLN B 1 139 ? 2.462 26.055 3.277 1 95.37 139 GLN B O 1
ATOM 2182 N N . LEU B 1 140 ? 0.708 24.88 2.703 1 95.35 140 LEU B N 1
ATOM 2183 C CA . LEU B 1 140 ? 1.441 23.655 2.402 1 95.35 140 LEU B CA 1
ATOM 2184 C C . LEU B 1 140 ? 1.491 23.406 0.899 1 95.35 140 LEU B C 1
ATOM 2186 O O . LEU B 1 140 ? 0.469 23.1 0.281 1 95.35 140 LEU B O 1
ATOM 2190 N N . LEU B 1 141 ? 2.611 23.588 0.33 1 95.12 141 LEU B N 1
ATOM 2191 C CA . LEU B 1 141 ? 2.847 23.25 -1.069 1 95.12 141 LEU B CA 1
ATOM 2192 C C . LEU B 1 141 ? 3.41 21.839 -1.2 1 95.12 141 LEU B C 1
ATOM 2194 O O . LEU B 1 141 ? 4.566 21.592 -0.849 1 95.12 141 LEU B O 1
ATOM 2198 N N . TRP B 1 142 ? 2.608 20.99 -1.71 1 95.09 142 TRP B N 1
ATOM 2199 C CA . TRP B 1 142 ? 3.069 19.609 -1.807 1 95.09 142 TRP B CA 1
ATOM 2200 C C . TRP B 1 142 ? 4.165 19.473 -2.859 1 95.09 142 TRP B C 1
ATOM 2202 O O . TRP B 1 142 ? 4.102 20.107 -3.915 1 95.09 142 TRP B O 1
ATOM 2212 N N . ASP B 1 143 ? 5.066 18.607 -2.571 1 93.37 143 ASP B N 1
ATOM 2213 C CA . ASP B 1 143 ? 6.159 18.299 -3.489 1 93.37 143 ASP B CA 1
ATOM 2214 C C . ASP B 1 143 ? 5.627 17.764 -4.817 1 93.37 143 ASP B C 1
ATOM 2216 O O . ASP B 1 143 ? 4.56 17.148 -4.861 1 93.37 143 ASP B O 1
ATOM 2220 N N . SER B 1 144 ? 6.31 17.958 -5.857 1 92.7 144 SER B N 1
ATOM 2221 C CA . SER B 1 144 ? 5.903 17.427 -7.154 1 92.7 144 SER B CA 1
ATOM 2222 C C . SER B 1 144 ? 5.836 15.904 -7.132 1 92.7 144 SER B C 1
ATOM 2224 O O . SER B 1 144 ? 5.131 15.296 -7.94 1 92.7 144 SER B O 1
ATOM 2226 N N . ALA B 1 145 ? 6.552 15.252 -6.208 1 93.12 145 ALA B N 1
ATOM 2227 C CA . ALA B 1 145 ? 6.543 13.799 -6.06 1 93.12 145 ALA B CA 1
ATOM 2228 C C . ALA B 1 145 ? 5.33 13.337 -5.257 1 93.12 145 ALA B C 1
ATOM 2230 O O . ALA B 1 145 ? 5.098 12.135 -5.109 1 93.12 145 ALA B O 1
ATOM 2231 N N . GLY B 1 146 ? 4.54 14.358 -4.808 1 95.02 146 GLY B N 1
ATOM 2232 C CA . GLY B 1 146 ? 3.331 14.042 -4.066 1 95.02 146 GLY B CA 1
ATOM 2233 C C . GLY B 1 146 ? 3.445 14.342 -2.583 1 95.02 146 GLY B C 1
ATOM 2234 O O . GLY B 1 146 ? 4.482 14.82 -2.119 1 95.02 146 GLY B O 1
ATOM 2235 N N . ILE B 1 147 ? 2.348 14.178 -1.87 1 96.24 147 ILE B N 1
ATOM 2236 C CA . ILE B 1 147 ? 2.344 14.232 -0.413 1 96.24 147 ILE B CA 1
ATOM 2237 C C . ILE B 1 147 ? 3.318 13.195 0.145 1 96.24 147 ILE B C 1
ATOM 2239 O O . ILE B 1 147 ? 4.105 13.495 1.046 1 96.24 147 ILE B O 1
ATOM 2243 N N . ALA B 1 148 ? 3.228 11.998 -0.416 1 95.88 148 ALA B N 1
ATOM 2244 C CA . ALA B 1 148 ? 4.123 10.878 -0.137 1 95.88 148 ALA B CA 1
ATOM 2245 C C . ALA B 1 148 ? 4.132 9.882 -1.293 1 95.88 148 ALA B C 1
ATOM 2247 O O . ALA B 1 148 ? 3.21 9.863 -2.111 1 95.88 148 ALA B O 1
ATOM 2248 N N . ASN B 1 149 ? 5.19 9.153 -1.324 1 94.62 149 ASN B N 1
ATOM 2249 C CA . ASN B 1 149 ? 5.282 8.148 -2.377 1 94.62 149 ASN B CA 1
ATOM 2250 C C . ASN B 1 149 ? 6.061 6.92 -1.914 1 94.62 149 ASN B C 1
ATOM 2252 O O . ASN B 1 149 ? 6.735 6.961 -0.883 1 94.62 149 ASN B O 1
ATOM 2256 N N . ILE B 1 150 ? 5.85 5.851 -2.538 1 90.46 150 ILE B N 1
ATOM 2257 C CA . ILE B 1 150 ? 6.575 4.615 -2.259 1 90.46 150 ILE B CA 1
ATOM 2258 C C . ILE B 1 150 ? 7.013 3.967 -3.57 1 90.46 150 ILE B C 1
ATOM 2260 O O . ILE B 1 150 ? 6.276 3.992 -4.559 1 90.46 150 ILE B O 1
ATOM 2264 N N . THR B 1 151 ? 8.181 3.402 -3.576 1 89.34 151 THR B N 1
ATOM 2265 C CA . THR B 1 151 ? 8.66 2.616 -4.709 1 89.34 151 THR B CA 1
ATOM 2266 C C . THR B 1 151 ? 8.222 1.16 -4.58 1 89.34 151 THR B C 1
ATOM 2268 O O . THR B 1 151 ? 8.464 0.522 -3.554 1 89.34 151 THR B O 1
ATOM 2271 N N . VAL B 1 152 ? 7.461 0.688 -5.612 1 84.24 152 VAL B N 1
ATOM 2272 C CA . VAL B 1 152 ? 6.985 -0.69 -5.689 1 84.24 152 VAL B CA 1
ATOM 2273 C C . VAL B 1 152 ? 7.959 -1.528 -6.514 1 84.24 152 VAL B C 1
ATOM 2275 O O . VAL B 1 152 ? 7.974 -1.442 -7.744 1 84.24 152 VAL B O 1
ATOM 2278 N N . ALA B 1 153 ? 9.065 -1.995 -5.962 1 74.64 153 ALA B N 1
ATOM 2279 C CA . ALA B 1 153 ? 10.063 -2.706 -6.757 1 74.64 153 ALA B CA 1
ATOM 2280 C C . ALA B 1 153 ? 9.923 -4.216 -6.588 1 74.64 153 ALA B C 1
ATOM 2282 O O . ALA B 1 153 ? 9.431 -4.69 -5.561 1 74.64 153 ALA B O 1
#